Protein AF-A0A497G3D7-F1 (afdb_monomer_lite)

Foldseek 3Di:
DVVVLVLQLVLLLVLLLLLLVLLCVVVVHPDDSVVSCVLSVVQSVLSNLLSNVLSVLLVVLLSNQLSLQLSLCCNQLVAGRVLSSLQSVLVCVVPVVVSSVLQSVLSVVLVVLQVVLQVCLVVDDDPDHSVVSNVVSSVVSSVSVSVSSSVSSVVVVVVQWTADSPPRDTDGSPDQADPPPRDGGD

Secondary structure (DSSP, 8-state):
-HHHHHHHHHHHHHHHHHHHHHHHHHTT----HHHHHHHHGGGHHHHHHHHHHHHHHHHSGGGTHHHHHHHHIIIII---HHHHHHHHHHHHHHTHHHHHHHHHHHHHHHHHHHHHHHHHHHT--TTS-HHHHHHHHHHHHHHHHHHHHHHHHHHHHHH-EEE-TTT--EEETT-SB-TTT--B--

Structure (mmCIF, N/CA/C/O backbone):
data_AF-A0A497G3D7-F1
#
_entry.id   AF-A0A497G3D7-F1
#
loop_
_atom_site.group_PDB
_atom_site.id
_atom_site.type_symbol
_atom_site.label_atom_id
_atom_site.label_alt_id
_atom_site.label_comp_id
_atom_site.label_asym_id
_atom_site.label_entity_id
_atom_site.label_seq_id
_atom_site.pdbx_PDB_ins_code
_atom_site.Cartn_x
_atom_site.Cartn_y
_atom_site.Cartn_z
_atom_site.occupancy
_atom_site.B_iso_or_equiv
_atom_site.auth_seq_id
_atom_site.auth_comp_id
_atom_site.auth_asym_id
_atom_site.auth_atom_id
_atom_site.pdbx_PDB_model_num
ATOM 1 N N . PHE A 1 1 ? 10.962 -10.596 -14.440 1.00 59.25 1 PHE A N 1
ATOM 2 C CA . PHE A 1 1 ? 9.668 -10.876 -13.782 1.00 59.25 1 PHE A CA 1
ATOM 3 C C . PHE A 1 1 ? 9.841 -11.251 -12.308 1.00 59.25 1 PHE A C 1
ATOM 5 O O . PHE A 1 1 ? 9.380 -10.498 -11.468 1.00 59.25 1 PHE A O 1
ATOM 12 N N . ILE A 1 2 ? 10.567 -12.329 -11.972 1.00 71.88 2 ILE A N 1
ATOM 13 C CA . ILE A 1 2 ? 10.766 -12.768 -10.570 1.00 71.88 2 ILE A CA 1
ATOM 14 C C . ILE A 1 2 ? 11.435 -11.692 -9.696 1.00 71.88 2 ILE A C 1
ATOM 16 O O . ILE A 1 2 ? 10.962 -11.421 -8.601 1.00 71.88 2 ILE A O 1
ATOM 20 N N . ILE A 1 3 ? 12.486 -11.030 -10.195 1.00 71.12 3 ILE A N 1
ATOM 21 C CA . ILE A 1 3 ? 13.183 -9.961 -9.452 1.00 71.12 3 ILE A CA 1
ATOM 22 C C . ILE A 1 3 ? 12.229 -8.800 -9.120 1.00 71.12 3 ILE A C 1
ATOM 24 O O . ILE A 1 3 ? 12.132 -8.404 -7.968 1.00 71.12 3 ILE A O 1
ATOM 28 N N . LEU A 1 4 ? 11.448 -8.339 -10.102 1.00 68.88 4 LEU A N 1
ATOM 29 C CA . LEU A 1 4 ? 10.422 -7.301 -9.925 1.00 68.88 4 LEU A CA 1
ATOM 30 C C . LEU A 1 4 ? 9.343 -7.700 -8.910 1.00 68.88 4 LEU A C 1
ATOM 32 O O . LEU A 1 4 ? 8.895 -6.876 -8.122 1.00 68.88 4 LEU A O 1
ATOM 36 N N . PHE A 1 5 ? 8.931 -8.968 -8.918 1.00 74.25 5 PHE A N 1
ATOM 37 C CA . PHE A 1 5 ? 7.963 -9.488 -7.957 1.00 74.25 5 PHE A CA 1
ATOM 38 C C . PHE A 1 5 ? 8.509 -9.452 -6.523 1.00 74.25 5 PHE A C 1
ATOM 40 O O . PHE A 1 5 ? 7.818 -9.018 -5.604 1.00 74.25 5 PHE A O 1
ATOM 47 N N . ILE A 1 6 ? 9.767 -9.859 -6.337 1.00 77.00 6 ILE A N 1
ATOM 48 C CA . ILE A 1 6 ? 10.451 -9.801 -5.040 1.00 77.00 6 ILE A CA 1
ATOM 49 C C . ILE A 1 6 ? 10.603 -8.344 -4.583 1.00 77.00 6 ILE A C 1
ATOM 51 O O . ILE A 1 6 ? 10.298 -8.031 -3.433 1.00 77.00 6 ILE A O 1
ATOM 55 N N . GLU A 1 7 ? 11.013 -7.442 -5.477 1.00 77.19 7 GLU A N 1
ATOM 56 C CA . GLU A 1 7 ? 11.124 -6.010 -5.177 1.00 77.19 7 GLU A CA 1
ATOM 57 C C . GLU A 1 7 ? 9.787 -5.421 -4.718 1.00 77.19 7 GLU A C 1
ATOM 59 O O . GLU A 1 7 ? 9.740 -4.743 -3.694 1.00 77.19 7 GLU A O 1
ATOM 64 N N . LEU A 1 8 ? 8.686 -5.729 -5.409 1.00 75.12 8 LEU A N 1
ATOM 65 C CA . LEU A 1 8 ? 7.342 -5.273 -5.042 1.00 75.12 8 LEU A CA 1
ATOM 66 C C . LEU A 1 8 ? 6.894 -5.809 -3.674 1.00 75.12 8 LEU A C 1
ATOM 68 O O . LEU A 1 8 ? 6.350 -5.060 -2.855 1.00 75.12 8 LEU A O 1
ATOM 72 N N . LEU A 1 9 ? 7.192 -7.074 -3.386 1.00 82.25 9 LEU A N 1
ATOM 73 C CA . LEU A 1 9 ? 6.876 -7.715 -2.113 1.00 82.25 9 LEU A CA 1
ATOM 74 C C . LEU A 1 9 ? 7.605 -7.044 -0.936 1.00 82.25 9 LEU A C 1
ATOM 76 O O . LEU A 1 9 ? 6.965 -6.682 0.050 1.00 82.25 9 LEU A O 1
ATOM 80 N N . PHE A 1 10 ? 8.905 -6.762 -1.058 1.00 81.31 10 PHE A N 1
ATOM 81 C CA . PHE A 1 10 ? 9.632 -6.003 -0.029 1.00 81.31 10 PHE A CA 1
ATOM 82 C C . PHE A 1 10 ? 9.244 -4.518 0.000 1.00 81.31 10 PHE A C 1
ATOM 84 O O . PHE A 1 10 ? 9.199 -3.909 1.073 1.00 81.31 10 PHE A O 1
ATOM 91 N N . SER A 1 11 ? 8.884 -3.937 -1.149 1.00 85.38 11 SER A N 1
ATOM 92 C CA . SER A 1 11 ? 8.413 -2.550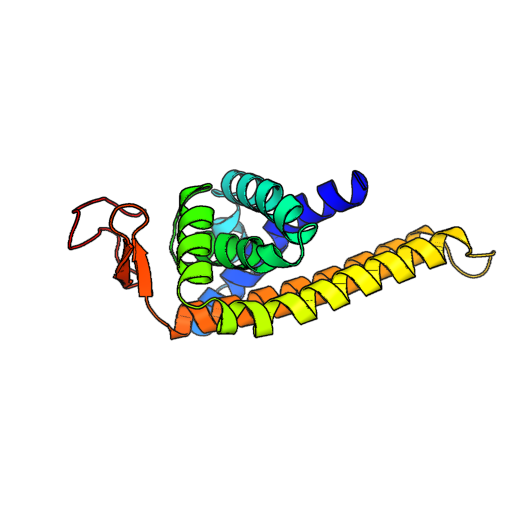 -1.226 1.00 85.38 11 SER A CA 1
ATOM 93 C C . SER A 1 11 ? 7.133 -2.322 -0.427 1.00 85.38 11 SER A C 1
ATOM 95 O O . SER A 1 11 ? 6.922 -1.219 0.072 1.00 85.38 11 SER A O 1
ATOM 97 N N . SER A 1 12 ? 6.321 -3.366 -0.236 1.00 89.94 12 SER A N 1
ATOM 98 C CA . SER A 1 12 ? 5.075 -3.310 0.535 1.00 89.94 12 SER A CA 1
ATOM 99 C C . SER A 1 12 ? 5.319 -2.903 1.987 1.00 89.94 12 SER A C 1
ATOM 101 O O . SER A 1 12 ? 4.545 -2.137 2.555 1.00 89.94 12 SER A O 1
ATOM 103 N N . ILE A 1 13 ? 6.437 -3.343 2.570 1.00 91.75 13 ILE A N 1
ATOM 104 C CA . ILE A 1 13 ? 6.834 -2.984 3.938 1.00 91.75 13 ILE A CA 1
ATOM 105 C C . ILE A 1 13 ? 7.245 -1.511 4.000 1.00 91.75 13 ILE A C 1
ATOM 107 O O . ILE A 1 13 ? 6.838 -0.786 4.907 1.00 91.75 13 ILE A O 1
ATOM 111 N N . LEU A 1 14 ? 8.022 -1.043 3.019 1.00 92.62 14 LEU A N 1
ATOM 112 C CA . LEU A 1 14 ? 8.430 0.361 2.941 1.00 92.62 14 LEU A CA 1
ATOM 113 C C . LEU A 1 14 ? 7.227 1.281 2.713 1.00 92.62 14 LEU A C 1
ATOM 115 O O . LEU A 1 14 ? 7.117 2.324 3.350 1.00 92.62 14 LEU A O 1
ATOM 119 N N . ILE A 1 15 ? 6.290 0.876 1.858 1.00 94.31 15 ILE A N 1
ATOM 120 C CA . ILE A 1 15 ? 5.051 1.617 1.624 1.00 94.31 15 ILE A CA 1
ATOM 121 C C . ILE A 1 15 ? 4.178 1.605 2.885 1.00 94.31 15 ILE A C 1
ATOM 123 O O . ILE A 1 15 ? 3.620 2.641 3.233 1.00 94.31 15 ILE A O 1
ATOM 127 N N . ALA A 1 16 ? 4.114 0.501 3.634 1.00 93.81 16 ALA A N 1
ATOM 128 C CA . ALA A 1 16 ? 3.422 0.470 4.923 1.00 93.81 16 ALA A CA 1
ATOM 129 C C . ALA A 1 16 ? 4.016 1.468 5.934 1.00 93.81 16 ALA A C 1
ATOM 131 O O . ALA A 1 16 ? 3.261 2.137 6.637 1.00 93.81 16 ALA A O 1
ATOM 132 N N . LEU A 1 17 ? 5.346 1.635 5.968 1.00 94.19 17 LEU A N 1
ATOM 133 C CA . LEU A 1 17 ? 5.999 2.672 6.782 1.00 94.19 17 LEU A CA 1
ATOM 134 C C . LEU A 1 17 ? 5.583 4.082 6.358 1.00 94.19 17 LEU A C 1
ATOM 136 O O . LEU A 1 17 ? 5.322 4.919 7.222 1.00 94.19 17 LEU A O 1
ATOM 140 N N . VAL A 1 18 ? 5.500 4.340 5.049 1.00 94.50 18 VAL A N 1
ATOM 141 C CA . VAL A 1 18 ? 5.018 5.622 4.513 1.00 94.50 18 VAL A CA 1
ATOM 142 C C . VAL A 1 18 ? 3.570 5.868 4.940 1.00 94.50 18 VAL A C 1
ATOM 144 O O . VAL A 1 18 ? 3.256 6.951 5.422 1.00 94.50 18 VAL A O 1
ATOM 147 N N . ILE A 1 19 ? 2.697 4.865 4.824 1.00 95.69 19 ILE A N 1
ATOM 148 C CA . ILE A 1 19 ? 1.286 4.974 5.223 1.00 95.69 19 ILE A CA 1
ATOM 149 C C . ILE A 1 19 ? 1.162 5.248 6.727 1.00 95.69 19 ILE A C 1
ATOM 151 O O . ILE A 1 19 ? 0.388 6.117 7.124 1.00 95.69 19 ILE A O 1
ATOM 155 N N . GLU A 1 20 ? 1.928 4.548 7.570 1.00 94.50 20 GLU A N 1
ATOM 156 C CA . GLU A 1 20 ? 1.895 4.764 9.023 1.00 94.50 20 GLU A CA 1
ATOM 157 C C . GLU A 1 20 ? 2.410 6.164 9.375 1.00 94.50 20 GLU A C 1
ATOM 159 O O . GLU A 1 20 ? 1.830 6.831 10.224 1.00 94.50 20 GLU A O 1
ATOM 164 N N . TYR A 1 21 ? 3.448 6.651 8.689 1.00 93.38 21 TYR A N 1
ATOM 165 C CA . TYR A 1 21 ? 3.927 8.020 8.868 1.00 93.38 21 TYR A CA 1
ATOM 166 C C . TYR A 1 21 ? 2.855 9.061 8.510 1.00 93.38 21 TYR A C 1
ATOM 168 O O . TYR A 1 21 ? 2.579 9.940 9.321 1.00 93.38 21 TYR A O 1
ATOM 176 N N . VAL A 1 22 ? 2.196 8.918 7.353 1.00 93.06 22 VAL A N 1
ATOM 177 C CA . VAL A 1 22 ? 1.096 9.809 6.930 1.00 93.06 22 VAL A CA 1
ATOM 178 C C . VAL A 1 22 ? -0.047 9.788 7.937 1.00 93.06 22 VAL A C 1
ATOM 180 O O . VAL A 1 22 ? -0.570 10.832 8.303 1.00 93.06 22 VAL A O 1
ATOM 183 N N . LYS A 1 23 ? -0.440 8.606 8.411 1.00 93.50 23 LYS A N 1
ATOM 184 C CA . LYS A 1 23 ? -1.494 8.461 9.418 1.00 93.50 23 LYS A CA 1
ATOM 185 C C . LYS A 1 23 ? -1.168 9.220 10.702 1.00 93.50 23 LYS A C 1
ATOM 187 O O . LYS A 1 23 ? -2.040 9.887 11.242 1.00 93.50 23 LYS A O 1
ATOM 192 N N . GLU A 1 24 ? 0.058 9.113 11.200 1.00 91.44 24 GLU A N 1
ATOM 193 C CA . GLU A 1 24 ? 0.469 9.812 12.422 1.00 91.44 24 GLU A CA 1
ATOM 194 C C . GLU A 1 24 ? 0.531 11.332 12.215 1.00 91.44 24 GLU A C 1
ATOM 196 O O . GLU A 1 24 ? 0.126 12.080 13.104 1.00 91.44 24 GLU A O 1
ATOM 201 N N . GLU A 1 25 ? 0.976 11.776 11.036 1.00 88.94 25 GLU A N 1
ATOM 202 C CA . GLU A 1 25 ? 1.003 13.188 10.641 1.00 88.94 25 GLU A CA 1
ATOM 203 C C . GLU A 1 25 ? -0.412 13.790 10.583 1.00 88.94 25 GLU A C 1
ATOM 205 O O . GLU A 1 25 ? -0.667 14.813 11.216 1.00 88.94 25 GLU A O 1
ATOM 210 N N . GLU A 1 26 ? -1.355 13.126 9.907 1.00 89.25 26 GLU A N 1
ATOM 211 C CA . GLU A 1 26 ? -2.754 13.577 9.783 1.00 89.25 26 GLU A CA 1
ATOM 212 C C . GLU A 1 26 ? -3.510 13.551 11.122 1.00 89.25 26 GLU A C 1
ATOM 214 O O . GLU A 1 26 ? -4.465 14.299 11.321 1.00 89.25 26 GLU A O 1
ATOM 219 N N . LEU A 1 27 ? -3.086 12.705 12.064 1.00 85.81 27 LEU A N 1
ATOM 220 C CA . LEU A 1 27 ? -3.627 12.667 13.426 1.00 85.81 27 LEU A CA 1
ATOM 221 C C . LEU A 1 27 ? -2.931 13.659 14.376 1.00 85.81 27 LEU A C 1
ATOM 223 O O . LEU A 1 27 ? -3.223 13.655 15.572 1.00 85.81 27 LEU A O 1
ATOM 227 N N . PHE A 1 28 ? -2.021 14.499 13.868 1.00 83.31 28 PHE A N 1
ATOM 228 C CA . PHE A 1 28 ? -1.221 15.461 14.638 1.00 83.31 28 PHE A CA 1
ATOM 229 C C . PHE A 1 28 ? -0.421 14.821 15.788 1.00 83.31 28 PHE A C 1
ATOM 231 O O . PHE A 1 28 ? -0.131 15.457 16.806 1.00 83.31 28 PHE A O 1
ATOM 238 N N . ILE A 1 29 ? -0.029 13.554 15.636 1.00 79.12 29 ILE A N 1
ATOM 239 C CA . ILE A 1 29 ? 0.757 12.828 16.632 1.00 79.12 29 ILE A CA 1
ATOM 240 C C . ILE A 1 29 ? 2.236 13.036 16.308 1.00 79.12 29 ILE A C 1
ATOM 242 O O . ILE A 1 29 ? 2.733 12.616 15.264 1.00 79.12 29 ILE A O 1
ATOM 246 N N . LYS A 1 30 ? 2.976 13.681 17.219 1.00 75.44 30 LYS A N 1
ATOM 247 C CA . LYS A 1 30 ? 4.421 13.899 17.055 1.00 75.44 30 LYS A CA 1
ATOM 248 C C . LYS A 1 30 ? 5.166 12.560 17.155 1.00 75.44 30 LYS A C 1
ATOM 250 O O . LYS A 1 30 ? 5.546 12.115 18.243 1.00 75.44 30 LYS A O 1
ATOM 255 N N . THR A 1 31 ? 5.384 11.925 16.008 1.00 78.38 31 THR A N 1
ATOM 256 C CA . THR A 1 31 ? 5.938 10.571 15.914 1.00 78.38 31 THR A CA 1
ATOM 257 C C . THR A 1 31 ? 7.285 10.579 15.197 1.00 78.38 31 THR A C 1
ATOM 259 O O . THR A 1 31 ? 7.484 11.252 14.191 1.00 78.38 31 THR A O 1
ATOM 262 N N . SER A 1 32 ? 8.257 9.850 15.750 1.00 86.44 32 SER A N 1
ATOM 263 C CA . SER A 1 32 ? 9.562 9.661 15.117 1.00 86.44 32 SER A CA 1
ATOM 264 C C . SER A 1 32 ? 9.526 8.467 14.167 1.00 86.44 32 SER A C 1
ATOM 266 O O . SER A 1 32 ? 8.815 7.494 14.416 1.00 86.44 32 SER A O 1
ATOM 268 N N . PHE A 1 33 ? 10.364 8.481 13.128 1.00 85.00 33 PHE A N 1
ATOM 269 C CA . PHE A 1 33 ? 10.466 7.366 12.178 1.00 85.00 33 PHE A CA 1
ATOM 270 C C . PHE A 1 33 ? 10.697 6.010 12.874 1.00 85.00 33 PHE A C 1
ATOM 272 O O . PHE A 1 33 ? 10.076 5.010 12.524 1.00 85.00 33 PHE A O 1
ATOM 279 N N . ARG A 1 34 ? 11.511 5.989 13.942 1.00 87.38 34 ARG A N 1
ATOM 280 C CA . ARG A 1 34 ? 11.748 4.788 14.764 1.00 87.38 34 ARG A CA 1
ATOM 281 C C . ARG A 1 34 ? 10.457 4.209 15.356 1.00 87.38 34 ARG A C 1
ATOM 283 O O . ARG A 1 34 ? 10.309 2.992 15.403 1.00 87.38 34 ARG A O 1
ATOM 290 N N . LYS A 1 35 ? 9.518 5.059 15.788 1.00 88.56 35 LYS A N 1
ATOM 291 C CA . LYS A 1 35 ? 8.216 4.614 16.306 1.00 88.56 35 LYS A CA 1
ATOM 292 C C . LYS A 1 35 ? 7.335 4.036 15.196 1.00 88.56 35 LYS A C 1
ATOM 294 O O . LYS A 1 35 ? 6.687 3.025 15.441 1.00 88.56 35 LYS A O 1
ATOM 299 N N . CYS A 1 36 ? 7.347 4.610 13.991 1.00 88.88 36 CYS A N 1
ATOM 300 C CA . CYS A 1 36 ? 6.625 4.036 12.847 1.00 88.88 36 CYS A CA 1
ATOM 301 C C . CYS A 1 36 ? 7.145 2.630 12.520 1.00 88.88 36 CYS A C 1
ATOM 303 O O . CYS A 1 36 ? 6.357 1.696 12.392 1.00 88.88 36 CYS A O 1
ATOM 305 N N . VAL A 1 37 ? 8.471 2.449 12.496 1.00 91.12 37 VAL A N 1
ATOM 306 C CA . VAL A 1 37 ? 9.090 1.127 12.300 1.00 91.12 37 VAL A CA 1
ATOM 307 C C . VAL A 1 37 ? 8.653 0.139 13.379 1.00 91.12 37 VAL A C 1
ATOM 309 O O . VAL A 1 37 ? 8.264 -0.979 13.052 1.00 91.12 37 VAL A O 1
ATOM 312 N N . ALA A 1 38 ? 8.638 0.551 14.647 1.00 89.62 38 ALA A N 1
ATOM 313 C CA . ALA A 1 38 ? 8.199 -0.305 15.749 1.00 89.62 38 ALA A CA 1
ATOM 314 C C . ALA A 1 38 ? 6.713 -0.711 15.664 1.00 89.62 38 ALA A C 1
ATOM 316 O O . ALA A 1 38 ? 6.355 -1.777 16.158 1.00 89.62 38 ALA A O 1
ATOM 317 N N . LYS A 1 39 ? 5.851 0.105 15.042 1.00 89.19 39 LYS A N 1
ATOM 318 C CA . LYS A 1 39 ? 4.429 -0.220 14.820 1.00 89.19 39 LYS A CA 1
ATOM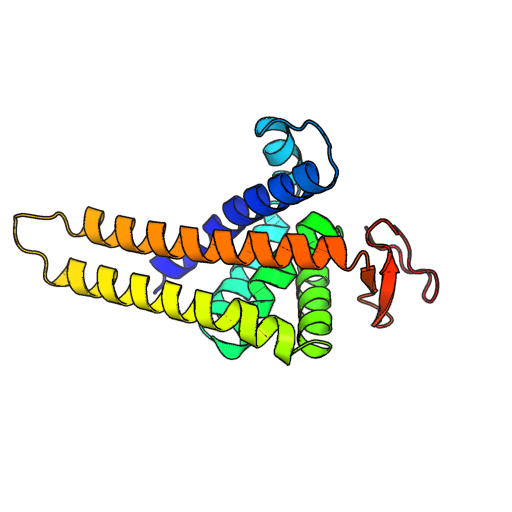 319 C C . LYS A 1 39 ? 4.211 -1.147 13.621 1.00 89.19 39 LYS A C 1
ATOM 321 O O . LYS A 1 39 ? 3.323 -1.994 13.667 1.00 89.19 39 LYS A O 1
ATOM 326 N N . VAL A 1 40 ? 5.025 -1.004 12.576 1.00 89.31 40 VAL A N 1
ATOM 327 C CA . VAL A 1 40 ? 4.963 -1.826 11.356 1.00 89.31 40 VAL A CA 1
ATOM 328 C C . VAL A 1 40 ? 5.617 -3.196 11.581 1.00 89.31 40 VAL A C 1
ATOM 330 O O . VAL A 1 40 ? 5.042 -4.216 11.220 1.00 89.31 40 VAL A O 1
ATOM 333 N N . ALA A 1 41 ? 6.777 -3.273 12.236 1.00 89.50 41 ALA A N 1
ATOM 334 C CA . ALA A 1 41 ? 7.538 -4.522 12.372 1.00 89.50 41 ALA A CA 1
ATOM 335 C C . ALA A 1 41 ? 6.731 -5.739 12.894 1.00 89.50 41 ALA A C 1
ATOM 337 O O . ALA A 1 41 ? 6.857 -6.813 12.304 1.00 89.50 41 ALA A O 1
ATOM 338 N N . PRO A 1 42 ? 5.846 -5.618 13.909 1.00 90.19 42 PRO A N 1
ATOM 339 C CA . PRO A 1 42 ? 5.042 -6.744 14.396 1.00 90.19 42 PRO A CA 1
ATOM 340 C C . PRO A 1 42 ? 4.077 -7.330 13.356 1.00 90.19 42 PRO A C 1
ATOM 342 O O . PRO A 1 42 ? 3.665 -8.479 13.484 1.00 90.19 42 PRO A O 1
ATOM 345 N N . ARG A 1 43 ? 3.706 -6.552 12.331 1.00 88.69 43 ARG A N 1
ATOM 346 C CA . ARG A 1 43 ? 2.783 -6.943 11.253 1.00 88.69 43 ARG A CA 1
ATOM 347 C C . ARG A 1 43 ? 3.505 -7.275 9.948 1.00 88.69 43 ARG A C 1
ATOM 349 O O . ARG A 1 43 ? 2.881 -7.331 8.896 1.00 88.69 43 ARG A O 1
ATOM 356 N N . PHE A 1 44 ? 4.812 -7.534 10.004 1.00 89.06 44 PHE A N 1
ATOM 357 C CA . PHE A 1 44 ? 5.630 -7.863 8.835 1.00 89.06 44 PHE A CA 1
ATOM 358 C C . PHE A 1 44 ? 5.000 -8.935 7.929 1.00 89.06 44 PHE A C 1
ATOM 360 O O . PHE A 1 44 ? 4.931 -8.748 6.716 1.00 89.06 44 PHE A O 1
ATOM 367 N N . LEU A 1 45 ? 4.481 -10.020 8.516 1.00 90.88 45 LEU A N 1
ATOM 368 C CA . LEU A 1 45 ? 3.828 -11.092 7.759 1.00 90.88 45 LEU A CA 1
ATOM 369 C C . LEU A 1 45 ? 2.557 -10.622 7.040 1.00 90.88 45 LEU A C 1
ATOM 371 O O . LEU A 1 45 ? 2.331 -11.035 5.905 1.00 90.88 45 LEU A O 1
ATOM 375 N N . ASP A 1 46 ? 1.772 -9.722 7.642 1.00 92.25 46 ASP A N 1
ATOM 376 C CA . ASP A 1 46 ? 0.596 -9.153 6.976 1.00 92.25 46 ASP A CA 1
ATOM 377 C C . ASP A 1 46 ? 1.009 -8.398 5.710 1.00 92.25 46 ASP A C 1
ATOM 379 O O . ASP A 1 46 ? 0.394 -8.569 4.659 1.00 92.25 46 ASP A O 1
ATOM 383 N N . TYR A 1 47 ? 2.081 -7.602 5.777 1.00 92.12 47 TYR A N 1
ATOM 384 C CA . TYR A 1 47 ? 2.579 -6.858 4.617 1.00 92.12 47 TYR A CA 1
ATOM 385 C C . TYR A 1 47 ? 3.150 -7.763 3.535 1.00 92.12 47 TYR A C 1
ATOM 387 O O . TYR A 1 47 ? 3.018 -7.433 2.361 1.00 92.12 47 TYR A O 1
ATOM 395 N N . LEU A 1 48 ? 3.736 -8.907 3.898 1.00 91.31 48 LEU A N 1
ATOM 396 C CA . LEU A 1 48 ? 4.159 -9.904 2.917 1.00 91.31 48 LEU A CA 1
ATOM 397 C C . LEU A 1 48 ? 2.966 -10.541 2.203 1.00 91.31 48 LEU A C 1
ATOM 399 O O . LEU A 1 48 ? 2.999 -10.678 0.983 1.00 91.31 48 LEU A O 1
ATOM 403 N N . VAL A 1 49 ? 1.903 -10.897 2.931 1.00 92.38 49 VAL A N 1
ATOM 404 C CA . VAL A 1 49 ? 0.683 -11.473 2.337 1.00 92.38 49 VAL A CA 1
ATOM 405 C C . VAL A 1 49 ? -0.008 -10.453 1.433 1.00 92.38 49 VAL A C 1
ATOM 407 O O . VAL A 1 49 ? -0.331 -10.759 0.284 1.00 92.38 49 VAL A O 1
ATOM 410 N N . ILE A 1 50 ? -0.186 -9.221 1.918 1.00 93.00 50 ILE A N 1
ATOM 411 C CA . ILE A 1 50 ? -0.761 -8.123 1.131 1.00 93.00 50 ILE A CA 1
ATOM 412 C C . ILE A 1 50 ? 0.130 -7.807 -0.070 1.00 93.00 50 ILE A C 1
ATOM 414 O O . ILE A 1 50 ? -0.383 -7.614 -1.168 1.00 93.00 50 ILE A O 1
ATOM 418 N N . GLY A 1 51 ? 1.449 -7.803 0.108 1.00 90.44 51 GLY A N 1
ATOM 419 C CA . GLY A 1 51 ? 2.419 -7.576 -0.956 1.00 90.44 51 GLY A CA 1
ATOM 420 C C . GLY A 1 51 ? 2.400 -8.663 -2.019 1.00 90.44 51 GLY A C 1
ATOM 421 O O . GLY A 1 51 ? 2.440 -8.352 -3.205 1.00 90.44 51 GLY A O 1
ATOM 422 N N . PHE A 1 52 ? 2.259 -9.929 -1.629 1.00 90.94 52 PHE A N 1
ATOM 423 C CA . PHE A 1 52 ? 2.138 -11.053 -2.555 1.00 90.94 52 PHE A CA 1
ATOM 424 C C . PHE A 1 52 ? 0.877 -10.931 -3.421 1.00 90.94 52 PHE A C 1
ATOM 426 O O . PHE A 1 52 ? 0.964 -10.898 -4.650 1.00 90.94 52 PHE A O 1
ATOM 433 N N . VAL A 1 53 ? -0.293 -10.793 -2.789 1.00 90.31 53 VAL A N 1
ATOM 434 C CA . VAL A 1 53 ? -1.579 -10.662 -3.497 1.00 90.31 53 VAL A CA 1
ATOM 435 C C . VAL A 1 53 ? -1.625 -9.366 -4.308 1.00 90.31 53 VAL A C 1
ATOM 437 O O . VAL A 1 53 ? -2.062 -9.345 -5.458 1.00 90.31 53 VAL A O 1
ATOM 440 N N . GLY A 1 54 ? -1.126 -8.282 -3.727 1.00 87.00 54 GLY A N 1
ATOM 441 C CA . GLY A 1 54 ? -1.065 -6.972 -4.346 1.00 87.00 54 GLY A CA 1
ATOM 442 C C . GLY A 1 54 ? -0.119 -6.902 -5.535 1.00 87.00 54 GLY A C 1
ATOM 443 O O . GLY A 1 54 ? -0.450 -6.246 -6.512 1.00 87.00 54 GLY A O 1
ATOM 444 N N . SER A 1 55 ? 1.002 -7.626 -5.517 1.00 86.44 55 SER A N 1
ATOM 445 C CA . SER A 1 55 ? 1.904 -7.719 -6.672 1.00 86.44 55 SER A CA 1
ATOM 446 C C . SER A 1 55 ? 1.201 -8.372 -7.861 1.00 86.44 55 SER A C 1
ATOM 448 O O . SER A 1 55 ? 1.275 -7.857 -8.974 1.00 86.44 55 SER A O 1
ATOM 450 N N . ILE A 1 56 ? 0.440 -9.448 -7.627 1.00 87.81 56 ILE A N 1
ATOM 451 C CA . ILE A 1 56 ? -0.396 -10.080 -8.664 1.00 87.81 56 ILE A CA 1
ATOM 452 C C . ILE A 1 56 ? -1.448 -9.082 -9.183 1.00 87.81 56 ILE A C 1
ATOM 454 O O . ILE A 1 56 ? -1.654 -8.953 -10.394 1.00 87.81 56 ILE A O 1
ATOM 458 N N . ALA A 1 57 ? -2.076 -8.328 -8.277 1.00 87.00 57 ALA A N 1
ATOM 459 C CA . ALA A 1 57 ? -3.065 -7.312 -8.622 1.00 87.00 57 ALA A CA 1
ATOM 460 C C . ALA A 1 57 ? -2.464 -6.116 -9.387 1.00 87.00 57 ALA A C 1
ATOM 462 O O . ALA A 1 57 ? -3.118 -5.578 -10.271 1.00 87.00 57 ALA A O 1
ATOM 463 N N . LEU A 1 58 ? -1.219 -5.717 -9.113 1.00 85.56 58 LEU A N 1
ATOM 464 C CA . LEU A 1 58 ? -0.519 -4.650 -9.838 1.00 85.56 58 LEU A CA 1
ATOM 465 C C . LEU A 1 58 ? -0.233 -5.041 -11.291 1.00 85.56 58 LEU A C 1
ATOM 467 O O . LEU A 1 58 ? -0.411 -4.216 -12.185 1.00 85.56 58 LEU A O 1
ATOM 471 N N . PHE A 1 59 ? 0.153 -6.298 -11.540 1.00 81.06 59 PHE A N 1
ATOM 472 C CA . PHE A 1 59 ? 0.308 -6.812 -12.908 1.00 81.06 59 PHE A CA 1
ATOM 473 C C . PHE A 1 59 ? -1.033 -6.941 -13.638 1.00 81.06 59 PHE A C 1
ATOM 475 O O . PHE A 1 59 ? -1.087 -6.831 -14.861 1.00 81.06 59 PHE A O 1
ATOM 482 N N . THR A 1 60 ? -2.127 -7.092 -12.893 1.00 87.38 60 THR A N 1
ATOM 483 C CA . THR A 1 60 ? -3.491 -7.037 -13.424 1.00 87.38 60 THR A CA 1
ATOM 484 C C . THR A 1 60 ? -4.043 -5.626 -13.246 1.00 87.38 60 THR A C 1
ATOM 486 O O . THR A 1 60 ? -4.923 -5.421 -12.426 1.00 87.38 60 THR A O 1
ATOM 489 N N . VAL A 1 61 ? -3.524 -4.646 -13.992 1.00 83.75 61 VAL A N 1
ATOM 490 C CA . VAL A 1 61 ? -3.738 -3.187 -13.819 1.00 83.75 61 VAL A CA 1
ATOM 491 C C . VAL A 1 61 ? -5.139 -2.766 -13.328 1.00 83.75 61 VAL A C 1
ATOM 493 O O . VAL A 1 61 ? -5.240 -1.910 -12.449 1.00 83.75 61 VAL A O 1
ATOM 496 N N . LEU A 1 62 ? -6.216 -3.382 -13.830 1.00 88.38 62 LEU A N 1
ATOM 497 C CA . LEU A 1 62 ? -7.602 -3.150 -13.384 1.00 88.38 62 LEU A CA 1
ATOM 498 C C . LEU A 1 62 ? -7.827 -3.369 -11.871 1.00 88.38 62 LEU A C 1
ATOM 500 O O . LEU A 1 62 ? -8.641 -2.685 -11.256 1.00 88.38 62 LEU A O 1
ATOM 504 N N . LEU A 1 63 ? -7.109 -4.320 -11.282 1.00 91.19 63 LEU A N 1
ATOM 505 C CA . LEU A 1 63 ? -7.147 -4.716 -9.876 1.00 91.19 63 LEU A CA 1
ATOM 506 C C . LEU A 1 63 ? -6.065 -4.032 -9.031 1.00 91.19 63 LEU A C 1
ATOM 508 O O . LEU A 1 63 ? -6.050 -4.207 -7.813 1.00 91.19 63 LEU A O 1
ATOM 512 N N . SER A 1 64 ? -5.196 -3.213 -9.631 1.00 92.12 64 SER A N 1
ATOM 513 C CA . SER A 1 64 ? -4.133 -2.498 -8.912 1.00 92.12 64 SER A CA 1
ATOM 514 C C . SER A 1 64 ? -4.594 -1.695 -7.681 1.00 92.12 64 SER A C 1
ATOM 516 O O . SER A 1 64 ? -3.828 -1.642 -6.713 1.00 92.12 64 SER A O 1
ATOM 518 N N . PRO A 1 65 ? -5.829 -1.141 -7.610 1.00 94.12 65 PRO A N 1
ATOM 519 C CA . PRO A 1 65 ? -6.324 -0.490 -6.394 1.00 94.12 65 PRO A CA 1
ATOM 520 C C . PRO A 1 65 ? -6.346 -1.383 -5.151 1.00 94.12 65 PRO A C 1
ATOM 522 O O . PRO A 1 65 ? -6.185 -0.873 -4.041 1.00 94.12 65 PRO A O 1
ATOM 525 N N . LEU A 1 66 ? -6.489 -2.703 -5.316 1.00 94.12 66 LEU A N 1
ATOM 526 C CA . LEU A 1 66 ? -6.521 -3.657 -4.205 1.00 94.12 66 LEU A CA 1
ATOM 527 C C . LEU A 1 66 ? -5.224 -3.657 -3.395 1.00 94.12 66 LEU A C 1
ATOM 529 O O . LEU A 1 66 ? -5.271 -3.825 -2.179 1.00 94.12 66 LEU A O 1
ATOM 533 N N . TYR A 1 67 ? -4.080 -3.429 -4.045 1.00 93.88 67 TYR A N 1
ATOM 534 C CA . TYR A 1 67 ? -2.792 -3.366 -3.361 1.00 93.88 67 TYR A CA 1
ATOM 535 C C . TYR A 1 67 ? -2.745 -2.206 -2.360 1.00 93.88 67 TYR A C 1
ATOM 537 O O . TYR A 1 67 ? -2.496 -2.403 -1.170 1.00 93.88 67 TYR A O 1
ATOM 545 N N . PHE A 1 68 ? -3.048 -0.996 -2.833 1.00 95.44 68 PHE A N 1
ATOM 546 C CA . PHE A 1 68 ? -2.998 0.207 -2.004 1.00 95.44 68 PHE A CA 1
ATOM 547 C C . PHE A 1 68 ? -4.081 0.193 -0.932 1.00 95.44 68 PHE A C 1
ATOM 549 O O . PHE A 1 68 ? -3.799 0.499 0.223 1.00 95.44 68 PHE A O 1
ATOM 556 N N . LEU A 1 69 ? -5.305 -0.196 -1.293 1.00 95.62 69 LEU A N 1
ATOM 557 C CA . LEU A 1 69 ? -6.409 -0.276 -0.342 1.00 95.62 69 LEU A CA 1
ATOM 558 C C . LEU A 1 69 ? -6.169 -1.353 0.716 1.00 95.62 69 LEU A C 1
ATOM 560 O O . LEU A 1 69 ? -6.448 -1.100 1.882 1.00 95.62 69 LEU A O 1
ATOM 564 N N . GLY A 1 70 ? -5.588 -2.498 0.354 1.00 95.19 70 GLY A N 1
ATOM 565 C CA . GLY A 1 70 ? -5.209 -3.536 1.312 1.00 95.19 70 GLY A CA 1
ATOM 566 C C . GLY A 1 70 ? -4.165 -3.049 2.320 1.00 95.19 70 GLY A C 1
ATOM 567 O O . GLY A 1 70 ? -4.351 -3.213 3.526 1.00 95.19 70 GLY A O 1
ATOM 568 N N . LEU A 1 71 ? -3.101 -2.383 1.854 1.00 95.19 71 LEU A N 1
ATOM 569 C CA . LEU A 1 71 ? -2.083 -1.811 2.747 1.00 95.19 71 LEU A CA 1
ATOM 570 C C . LEU A 1 71 ? -2.673 -0.736 3.666 1.00 95.19 71 LEU A C 1
ATOM 572 O O . LEU A 1 71 ? -2.445 -0.756 4.875 1.00 95.19 71 LEU A O 1
ATOM 576 N N . VAL A 1 72 ? -3.470 0.174 3.108 1.00 95.62 72 VAL A N 1
ATOM 577 C CA . VAL A 1 72 ? -4.135 1.236 3.870 1.00 95.62 72 VAL A CA 1
ATOM 578 C C . VAL A 1 72 ? -5.099 0.651 4.902 1.00 95.62 72 VAL A C 1
ATOM 580 O O . VAL A 1 72 ? -5.097 1.075 6.056 1.00 95.62 72 VAL A O 1
ATOM 583 N N . SER A 1 73 ? -5.872 -0.367 4.533 1.00 94.31 73 SER A N 1
ATOM 584 C CA . SER A 1 73 ? -6.791 -1.049 5.441 1.00 94.31 73 SER A CA 1
ATOM 585 C C . SER A 1 73 ? -6.058 -1.717 6.607 1.00 94.31 73 SER A C 1
ATOM 587 O O . SER A 1 73 ? -6.466 -1.585 7.764 1.00 94.31 73 SER A O 1
ATOM 589 N N . ASN A 1 74 ? -4.910 -2.350 6.350 1.00 94.69 74 ASN A N 1
ATOM 590 C CA . ASN A 1 74 ? -4.100 -2.935 7.416 1.00 94.69 74 ASN A CA 1
ATOM 591 C C . ASN A 1 74 ? -3.540 -1.870 8.367 1.00 94.69 74 ASN A C 1
ATOM 593 O O . ASN A 1 74 ? -3.719 -1.957 9.586 1.00 94.69 74 ASN A O 1
ATOM 597 N N . VAL A 1 75 ? -2.884 -0.847 7.817 1.00 94.00 75 VAL A N 1
ATOM 598 C CA . VAL A 1 75 ? -2.150 0.156 8.602 1.00 94.00 75 VAL A CA 1
ATOM 599 C C . VAL A 1 75 ? -3.103 1.093 9.355 1.00 94.00 75 VAL A C 1
ATOM 601 O O . VAL A 1 75 ? -2.918 1.372 10.545 1.00 94.00 75 VAL A O 1
ATOM 604 N N . ILE A 1 76 ? -4.161 1.555 8.689 1.00 93.00 76 ILE A N 1
ATOM 605 C CA . ILE A 1 76 ? -5.086 2.552 9.236 1.00 93.00 76 ILE A CA 1
ATOM 606 C C . ILE A 1 76 ? -6.221 1.891 10.015 1.00 93.00 76 ILE A C 1
ATOM 608 O O . ILE A 1 76 ? -6.535 2.329 11.119 1.00 93.00 76 ILE A O 1
ATOM 612 N N . SER A 1 77 ? -6.831 0.834 9.472 1.00 89.44 77 SER A N 1
ATOM 613 C CA . SER A 1 77 ? -8.009 0.195 10.083 1.00 89.44 77 SER A CA 1
ATOM 614 C C . SER A 1 77 ? -7.723 -0.992 10.983 1.00 89.44 77 SER A C 1
ATOM 616 O O . SER A 1 77 ? -8.636 -1.410 11.699 1.00 89.44 77 SER A O 1
ATOM 618 N N . GLY A 1 78 ? -6.492 -1.504 10.976 1.00 88.44 78 GLY A N 1
ATOM 619 C CA . GLY A 1 78 ? -6.066 -2.575 11.872 1.00 88.44 78 GLY A CA 1
ATOM 620 C C . GLY A 1 78 ? -6.347 -3.991 11.373 1.00 88.44 78 GLY A C 1
ATOM 621 O O . GLY A 1 78 ? -5.936 -4.941 12.036 1.00 88.44 78 GLY A O 1
ATOM 622 N N . TYR A 1 79 ? -6.983 -4.152 10.208 1.00 91.19 79 TYR A N 1
ATOM 623 C CA . TYR A 1 79 ? -7.302 -5.472 9.667 1.00 91.19 79 TYR A CA 1
ATOM 624 C C . TYR A 1 79 ? -6.041 -6.281 9.349 1.00 91.19 79 TYR A C 1
ATOM 626 O O . TYR A 1 79 ? -5.103 -5.768 8.750 1.00 91.19 79 TYR A O 1
ATOM 634 N N . SER A 1 80 ? -6.018 -7.561 9.712 1.00 90.44 80 SER A N 1
ATOM 635 C CA . SER A 1 80 ? -4.876 -8.448 9.457 1.00 90.44 80 SER A CA 1
ATOM 636 C C . SER A 1 80 ? -4.973 -9.130 8.094 1.00 90.44 80 SER A C 1
ATOM 638 O O . SER A 1 80 ? -6.036 -9.643 7.744 1.00 90.44 80 SER A O 1
ATOM 640 N N . SER A 1 81 ? -3.853 -9.215 7.371 1.00 89.69 81 SER A N 1
ATOM 641 C CA . SER A 1 81 ? -3.685 -10.040 6.162 1.00 89.69 81 SER A CA 1
ATOM 642 C C . SER A 1 81 ? -4.896 -10.000 5.202 1.00 89.69 81 SER A C 1
ATOM 644 O O . SER A 1 81 ? -5.201 -8.958 4.621 1.00 89.69 81 SER A O 1
ATOM 646 N N . PHE A 1 82 ? -5.609 -11.122 5.041 1.00 92.06 82 PHE A N 1
ATOM 647 C CA . PHE A 1 82 ? -6.731 -11.267 4.112 1.00 92.06 82 PHE A CA 1
ATOM 648 C C . PHE A 1 82 ? -7.936 -10.390 4.449 1.00 92.06 82 PHE A C 1
ATOM 650 O O . PHE A 1 82 ? -8.609 -9.939 3.525 1.00 92.06 82 PHE A O 1
ATOM 657 N N . ASP A 1 83 ? -8.180 -10.084 5.726 1.00 92.38 83 ASP A N 1
ATOM 658 C CA . ASP A 1 83 ? -9.268 -9.179 6.109 1.00 92.38 83 ASP A CA 1
ATOM 659 C C . ASP A 1 83 ? -9.018 -7.772 5.558 1.00 92.38 83 ASP A C 1
ATOM 661 O O . ASP A 1 83 ? -9.947 -7.107 5.104 1.00 92.38 83 ASP A O 1
ATOM 665 N N . ALA A 1 84 ? -7.755 -7.333 5.529 1.00 94.12 84 ALA A N 1
ATOM 666 C CA . ALA A 1 84 ? -7.386 -6.030 4.982 1.00 94.12 84 ALA A CA 1
ATOM 667 C C . ALA A 1 84 ? -7.575 -5.986 3.464 1.00 94.12 84 ALA A C 1
ATOM 669 O O . ALA A 1 84 ? -8.129 -5.027 2.928 1.00 94.12 84 ALA A O 1
ATOM 670 N N . ILE A 1 85 ? -7.163 -7.051 2.772 1.00 94.06 85 ILE A N 1
ATOM 671 C CA . ILE A 1 85 ? -7.370 -7.197 1.325 1.00 94.06 85 ILE A CA 1
ATOM 672 C C . ILE A 1 85 ? -8.867 -7.214 1.014 1.00 94.06 85 ILE A C 1
ATOM 674 O O . ILE A 1 85 ? -9.314 -6.565 0.071 1.00 94.06 85 ILE A O 1
ATOM 678 N N . TYR A 1 86 ? -9.656 -7.930 1.815 1.00 94.44 86 TYR A N 1
ATOM 679 C CA . TYR A 1 86 ? -11.087 -8.068 1.599 1.00 94.44 86 TYR A CA 1
ATOM 680 C C . TYR A 1 86 ? -11.855 -6.775 1.887 1.00 94.44 86 TYR A C 1
ATOM 682 O O . TYR A 1 86 ? -12.742 -6.410 1.114 1.00 94.44 86 TYR A O 1
ATOM 690 N N . GLU A 1 87 ? -11.503 -6.035 2.942 1.00 94.69 87 GLU A N 1
ATOM 691 C CA . GLU A 1 87 ? -12.035 -4.686 3.162 1.00 94.69 87 GLU A CA 1
ATOM 692 C C . GLU A 1 87 ? -11.667 -3.764 2.000 1.00 94.69 87 GLU A C 1
ATOM 694 O O . GLU A 1 87 ? -12.553 -3.109 1.444 1.00 94.69 87 GLU A O 1
ATOM 699 N N . GLY A 1 88 ? -10.405 -3.801 1.562 1.00 93.69 88 GLY A N 1
ATOM 700 C CA . GLY A 1 88 ? -9.939 -3.040 0.411 1.00 93.69 88 GLY A CA 1
ATOM 701 C C . GLY A 1 88 ? -10.711 -3.380 -0.866 1.00 93.69 88 GLY A C 1
ATOM 702 O O . GLY A 1 88 ? -11.104 -2.479 -1.603 1.00 93.69 88 GLY A O 1
ATOM 703 N N . ALA A 1 89 ? -11.021 -4.657 -1.095 1.00 94.31 89 ALA A N 1
ATOM 704 C CA . ALA A 1 89 ? -11.829 -5.109 -2.223 1.00 94.31 89 ALA A CA 1
ATOM 705 C C . ALA A 1 89 ? -13.280 -4.632 -2.142 1.00 94.31 89 ALA A C 1
ATOM 707 O O . ALA A 1 89 ? -13.817 -4.141 -3.134 1.00 94.31 89 ALA A O 1
ATOM 708 N N . LYS A 1 90 ? -13.914 -4.710 -0.966 1.00 94.56 90 LYS A N 1
ATOM 709 C CA . LYS A 1 90 ? -15.269 -4.170 -0.764 1.00 94.56 90 LYS A CA 1
ATOM 710 C C . LYS A 1 90 ? -15.316 -2.673 -1.014 1.00 94.56 90 LYS A C 1
ATOM 712 O O . LYS A 1 90 ? -16.254 -2.181 -1.636 1.00 94.56 90 LYS A O 1
ATOM 717 N N . ARG A 1 91 ? -14.301 -1.956 -0.541 1.00 93.50 91 ARG A N 1
ATOM 718 C CA . ARG A 1 91 ? -14.200 -0.511 -0.707 1.00 93.50 91 ARG A CA 1
ATOM 719 C C . ARG A 1 91 ? -13.973 -0.126 -2.159 1.00 93.50 91 ARG A C 1
ATOM 721 O O . ARG A 1 91 ? -14.649 0.761 -2.670 1.00 93.50 91 ARG A O 1
ATOM 728 N N . PHE A 1 92 ? -13.091 -0.855 -2.836 1.00 94.25 92 PHE A N 1
ATOM 729 C CA . PHE A 1 92 ? -12.887 -0.711 -4.267 1.00 94.25 92 PHE A CA 1
ATOM 730 C C . PHE A 1 92 ? -14.173 -0.976 -5.046 1.00 94.25 92 PHE A C 1
ATOM 732 O O . PHE A 1 92 ? -14.517 -0.195 -5.917 1.00 94.25 92 PHE A O 1
ATOM 739 N N . HIS A 1 93 ? -14.912 -2.035 -4.719 1.00 93.12 93 HIS A N 1
ATOM 740 C CA . HIS A 1 93 ? -16.162 -2.351 -5.404 1.00 93.12 93 HIS A CA 1
ATOM 741 C C . HIS A 1 93 ? -17.230 -1.268 -5.199 1.00 93.12 93 HIS A C 1
ATOM 743 O O . HIS A 1 93 ? -17.916 -0.895 -6.147 1.00 93.12 93 HIS A O 1
ATOM 749 N N . ARG A 1 94 ? -17.346 -0.735 -3.978 1.00 91.69 94 ARG A N 1
ATOM 750 C CA . ARG A 1 94 ? -18.333 0.296 -3.637 1.00 91.69 94 ARG A CA 1
ATOM 751 C C . ARG A 1 94 ? -18.083 1.615 -4.365 1.00 91.69 94 ARG A C 1
ATOM 753 O O . ARG A 1 94 ? -19.018 2.180 -4.918 1.00 91.69 94 ARG A O 1
ATOM 760 N N . ASP A 1 95 ? -16.831 2.066 -4.397 1.00 90.69 95 ASP A N 1
ATOM 761 C CA . ASP A 1 95 ? -16.435 3.345 -4.997 1.00 90.69 95 ASP A CA 1
ATOM 762 C C . ASP A 1 95 ? -15.488 3.135 -6.188 1.00 90.69 95 ASP A C 1
ATOM 764 O O . ASP A 1 95 ? -14.454 3.803 -6.318 1.00 90.69 95 ASP A O 1
ATOM 768 N N . PHE A 1 96 ? -15.838 2.189 -7.063 1.00 90.94 96 PHE A N 1
ATOM 769 C CA . PHE A 1 96 ? -14.976 1.726 -8.153 1.00 90.94 96 PHE A CA 1
ATOM 770 C C . PHE A 1 96 ? -14.420 2.875 -8.987 1.00 90.94 96 PHE A C 1
ATOM 772 O O . PHE A 1 96 ? -13.204 3.024 -9.087 1.00 90.94 96 PHE A O 1
ATOM 779 N N . GLY A 1 97 ? -15.287 3.745 -9.517 1.00 90.38 97 GLY A N 1
ATOM 780 C CA . GLY A 1 97 ? -14.862 4.850 -10.382 1.00 90.38 97 GLY A CA 1
ATOM 781 C C . GLY A 1 97 ? -13.864 5.795 -9.705 1.00 90.38 97 GLY A C 1
ATOM 782 O O . GLY A 1 97 ? -12.877 6.199 -10.316 1.00 90.38 97 GLY A O 1
ATOM 783 N N . LYS A 1 98 ? -14.062 6.084 -8.414 1.00 92.12 98 LYS A N 1
ATOM 784 C CA . LYS A 1 98 ? -13.205 6.988 -7.637 1.00 92.12 98 LYS A CA 1
ATOM 785 C C . LYS A 1 98 ? -11.795 6.427 -7.470 1.00 92.12 98 LYS A C 1
ATOM 787 O O . LYS A 1 98 ? -10.816 7.120 -7.751 1.00 92.12 98 LYS A O 1
ATOM 792 N N . TYR A 1 99 ? -11.682 5.184 -7.009 1.00 91.81 99 TYR A N 1
ATOM 793 C CA . TYR A 1 99 ? -10.381 4.561 -6.764 1.00 91.81 99 TYR A CA 1
ATOM 794 C C . TYR A 1 99 ? -9.685 4.167 -8.064 1.00 91.81 99 TYR A C 1
ATOM 796 O O . TYR A 1 99 ? -8.471 4.329 -8.170 1.00 91.81 99 TYR A O 1
ATOM 804 N N . PHE A 1 100 ? -10.445 3.735 -9.070 1.00 92.19 100 PHE A N 1
ATOM 805 C CA . PHE A 1 100 ? -9.920 3.402 -10.386 1.00 92.19 100 PHE A CA 1
ATOM 806 C C . PHE A 1 100 ? -9.240 4.611 -11.037 1.00 92.19 100 PHE A C 1
ATOM 808 O O . PHE A 1 100 ? -8.045 4.562 -11.320 1.00 92.19 100 PHE A O 1
ATOM 815 N N . ILE A 1 101 ? -9.960 5.729 -11.190 1.00 92.12 101 ILE A N 1
ATOM 816 C CA . ILE A 1 101 ? -9.444 6.942 -11.850 1.00 92.12 101 ILE A CA 1
ATOM 817 C C . ILE A 1 101 ? -8.251 7.530 -11.090 1.00 92.12 101 ILE A C 1
ATOM 819 O O . ILE A 1 101 ? -7.342 8.094 -11.694 1.00 92.12 101 ILE A O 1
ATOM 823 N N . ARG A 1 102 ? -8.225 7.400 -9.760 1.00 89.19 102 ARG A N 1
ATOM 824 C CA . ARG A 1 102 ? -7.147 7.959 -8.941 1.00 89.19 102 ARG A CA 1
ATOM 825 C C . ARG A 1 102 ? -5.875 7.107 -8.943 1.00 89.19 102 ARG A C 1
ATOM 827 O O . ARG A 1 102 ? -4.790 7.680 -8.897 1.00 89.19 102 ARG A O 1
ATOM 834 N N . ILE A 1 103 ? -5.998 5.780 -8.918 1.00 93.69 103 ILE A N 1
ATOM 835 C CA . ILE A 1 103 ? -4.866 4.864 -8.695 1.00 93.69 103 ILE A CA 1
ATOM 836 C C . ILE A 1 103 ? -4.306 4.333 -10.014 1.00 93.69 103 ILE A C 1
ATOM 838 O O . ILE A 1 103 ? -3.093 4.341 -10.212 1.00 93.69 103 ILE A O 1
ATOM 842 N N . VAL A 1 104 ? -5.175 3.889 -10.924 1.00 94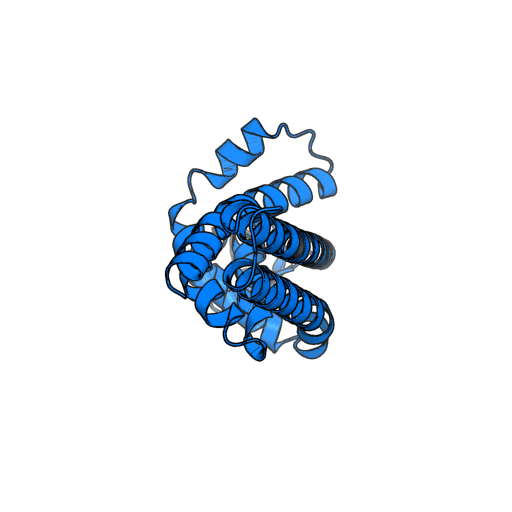.25 104 VAL A N 1
ATOM 843 C CA . VAL A 1 104 ? -4.767 3.152 -12.127 1.00 94.25 104 VAL A CA 1
ATOM 844 C C . VAL A 1 104 ? -3.830 3.960 -13.035 1.00 94.25 104 VAL A C 1
ATOM 846 O O . VAL A 1 104 ? -2.827 3.392 -13.464 1.00 94.25 104 VAL A O 1
ATOM 849 N N . PRO A 1 105 ? -4.051 5.266 -13.295 1.00 94.19 105 PRO A N 1
ATOM 850 C CA . PRO A 1 105 ? -3.130 6.042 -14.126 1.00 94.19 105 PRO A CA 1
ATOM 851 C C . PRO A 1 105 ? -1.715 6.137 -13.543 1.00 94.19 105 PRO A C 1
ATOM 853 O O . PRO A 1 105 ? -0.742 5.968 -14.278 1.00 94.19 105 PRO A O 1
ATOM 856 N N . ASP A 1 106 ? -1.592 6.356 -12.226 1.00 93.19 106 ASP A N 1
ATOM 857 C CA . ASP A 1 106 ? -0.290 6.418 -11.548 1.00 93.19 106 ASP A CA 1
ATOM 858 C C . ASP A 1 106 ? 0.417 5.039 -11.621 1.00 93.19 106 ASP A C 1
ATOM 860 O O . ASP A 1 106 ? 1.629 4.981 -11.830 1.00 93.19 106 ASP A O 1
ATOM 864 N N . VAL A 1 107 ? -0.332 3.928 -11.529 1.00 92.12 107 VAL A N 1
ATOM 865 C CA . VAL A 1 107 ? 0.208 2.559 -11.667 1.00 92.12 107 VAL A CA 1
ATOM 866 C C . VAL A 1 107 ? 0.666 2.264 -13.092 1.00 92.12 107 VAL A C 1
ATOM 868 O O . VAL A 1 107 ? 1.760 1.734 -13.275 1.00 92.12 107 VAL A O 1
ATOM 871 N N . ILE A 1 108 ? -0.129 2.622 -14.104 1.00 93.88 108 ILE A N 1
ATOM 872 C CA . ILE A 1 108 ? 0.254 2.465 -15.514 1.00 93.88 108 ILE A CA 1
ATOM 873 C C . ILE A 1 108 ? 1.547 3.232 -15.781 1.00 93.88 108 ILE A C 1
ATOM 875 O O . ILE A 1 108 ? 2.484 2.673 -16.348 1.00 93.88 108 ILE A O 1
ATOM 879 N N . LEU A 1 109 ? 1.628 4.486 -15.331 1.00 94.62 109 LEU A N 1
ATOM 880 C CA . LEU A 1 109 ? 2.822 5.307 -15.505 1.00 94.62 109 LEU A CA 1
ATOM 881 C C . LEU A 1 109 ? 4.046 4.687 -14.816 1.00 94.62 109 LEU A C 1
ATOM 883 O O . LEU A 1 109 ? 5.120 4.635 -15.409 1.00 94.62 109 LEU A O 1
ATOM 887 N N . ALA A 1 110 ? 3.884 4.176 -13.595 1.00 92.62 110 ALA A N 1
ATOM 888 C CA . ALA A 1 110 ? 4.950 3.508 -12.853 1.00 92.62 110 ALA A CA 1
ATOM 889 C C . ALA A 1 110 ? 5.465 2.252 -13.578 1.00 92.62 110 ALA A C 1
ATOM 891 O O . ALA A 1 110 ? 6.674 2.086 -13.754 1.00 92.62 110 ALA A O 1
ATOM 892 N N . LEU A 1 111 ? 4.555 1.413 -14.084 1.00 90.12 111 LEU A N 1
ATOM 893 C CA . LEU A 1 111 ? 4.907 0.231 -14.872 1.00 90.12 111 LEU A CA 1
ATOM 894 C C . LEU A 1 111 ? 5.591 0.605 -16.192 1.00 90.12 111 LEU A C 1
ATOM 896 O O . LEU A 1 111 ? 6.584 -0.025 -16.551 1.00 90.12 111 LEU A O 1
ATOM 900 N N . LEU A 1 112 ? 5.118 1.644 -16.887 1.00 92.62 112 LEU A N 1
ATOM 901 C CA . LEU A 1 112 ? 5.755 2.146 -18.108 1.00 92.62 112 LEU A CA 1
ATOM 902 C C . LEU A 1 112 ? 7.181 2.629 -17.838 1.00 92.62 112 LEU A C 1
ATOM 904 O O . LEU A 1 112 ? 8.083 2.273 -18.589 1.00 92.62 112 LEU A O 1
ATOM 908 N N . ILE A 1 113 ? 7.408 3.375 -16.752 1.00 92.88 113 ILE A N 1
ATOM 909 C CA . ILE A 1 113 ? 8.755 3.794 -16.340 1.00 92.88 113 ILE A CA 1
ATOM 910 C C . ILE A 1 113 ? 9.639 2.569 -16.097 1.00 92.88 113 ILE A C 1
ATOM 912 O O . ILE A 1 113 ? 10.738 2.500 -16.644 1.00 92.88 113 ILE A O 1
ATOM 916 N N . MET A 1 114 ? 9.166 1.570 -15.345 1.00 89.62 114 MET A N 1
ATOM 917 C CA . MET A 1 114 ? 9.963 0.359 -15.122 1.00 89.62 114 MET A CA 1
ATOM 918 C C . MET A 1 114 ? 10.292 -0.369 -16.422 1.00 89.62 114 MET A C 1
ATOM 920 O O . MET A 1 114 ? 11.438 -0.768 -16.609 1.00 89.62 114 MET A O 1
ATOM 924 N N . ILE A 1 115 ? 9.325 -0.521 -17.330 1.00 89.50 115 ILE A N 1
ATOM 925 C CA . ILE A 1 115 ? 9.537 -1.179 -18.626 1.00 89.50 115 ILE A CA 1
ATOM 926 C C . ILE A 1 115 ? 10.550 -0.398 -19.467 1.00 89.50 115 ILE A C 1
ATOM 928 O O . ILE A 1 115 ? 11.471 -1.003 -20.007 1.00 89.50 115 ILE A O 1
ATOM 932 N N . LEU A 1 116 ? 10.424 0.929 -19.546 1.00 92.19 116 LEU A N 1
ATOM 933 C CA . LEU A 1 116 ? 11.330 1.785 -20.315 1.00 92.19 116 LEU A CA 1
ATOM 934 C C . LEU A 1 116 ? 12.771 1.689 -19.807 1.00 92.19 116 LEU A C 1
ATOM 936 O O . LEU A 1 116 ? 13.685 1.491 -20.603 1.00 92.19 116 LEU A O 1
ATOM 940 N N . PHE A 1 117 ? 12.984 1.779 -18.494 1.00 91.06 117 PHE A N 1
ATOM 941 C CA . PHE A 1 117 ? 14.324 1.699 -17.905 1.00 91.06 117 PHE A CA 1
ATOM 942 C C . PHE A 1 117 ? 14.895 0.276 -17.920 1.00 91.06 117 PHE A C 1
ATOM 944 O O . PHE A 1 117 ? 16.099 0.103 -18.117 1.00 91.06 117 PHE A O 1
ATOM 951 N N . ALA A 1 118 ? 14.053 -0.750 -17.764 1.00 87.88 118 ALA A N 1
ATOM 952 C CA . ALA A 1 118 ? 14.467 -2.141 -17.925 1.00 87.88 118 ALA A CA 1
ATOM 953 C C . ALA A 1 118 ? 14.836 -2.459 -19.378 1.00 87.88 118 ALA A C 1
ATOM 955 O O . ALA A 1 118 ? 15.778 -3.203 -19.614 1.00 87.88 118 ALA A O 1
ATOM 956 N N . TYR A 1 119 ? 14.133 -1.881 -20.352 1.00 88.38 119 TYR A N 1
ATOM 957 C CA . TYR A 1 119 ? 14.492 -2.006 -21.759 1.00 88.38 119 TYR A CA 1
ATOM 958 C C . TYR A 1 119 ? 15.788 -1.246 -22.055 1.00 88.38 119 TYR A C 1
ATOM 960 O O . TYR A 1 119 ? 16.719 -1.821 -22.606 1.00 88.38 119 TYR A O 1
ATOM 968 N N . ALA A 1 120 ? 15.901 0.011 -21.619 1.00 88.00 120 ALA A N 1
ATOM 969 C CA . ALA A 1 120 ? 17.097 0.830 -21.820 1.00 88.00 120 ALA A CA 1
ATOM 970 C C . ALA A 1 120 ? 18.364 0.196 -21.220 1.00 88.00 120 ALA A C 1
ATOM 972 O O . ALA A 1 120 ? 19.438 0.300 -21.811 1.00 88.00 120 ALA A O 1
ATOM 973 N N . SER A 1 121 ? 18.255 -0.501 -20.082 1.00 86.94 121 SER A N 1
ATOM 974 C CA . SER A 1 121 ? 19.401 -1.173 -19.459 1.00 86.94 121 SER A CA 1
ATOM 975 C C . SER A 1 121 ? 19.975 -2.313 -20.310 1.00 86.94 121 SER A C 1
ATOM 977 O O . SER A 1 121 ? 21.177 -2.558 -20.233 1.00 86.94 121 SER A O 1
ATOM 979 N N . LEU A 1 122 ? 19.166 -2.958 -21.162 1.00 85.12 122 LEU A N 1
ATOM 980 C CA . LEU A 1 122 ? 19.614 -4.019 -22.076 1.00 85.12 122 LEU A CA 1
ATOM 981 C C . LEU A 1 122 ? 20.446 -3.487 -23.251 1.00 85.12 122 LEU A C 1
ATOM 983 O O . LEU A 1 122 ? 21.276 -4.218 -23.783 1.00 85.12 122 LEU A O 1
ATOM 987 N N . TYR A 1 123 ? 20.238 -2.228 -23.641 1.00 83.81 123 TYR A N 1
ATOM 988 C CA . TYR A 1 123 ? 20.901 -1.598 -24.791 1.00 83.81 123 TYR A CA 1
ATOM 989 C C . TYR A 1 123 ? 21.955 -0.560 -24.384 1.00 83.81 123 TYR A C 1
ATOM 991 O O . TYR A 1 123 ? 22.478 0.167 -25.227 1.00 83.81 123 TYR A O 1
ATOM 999 N N . SER A 1 124 ? 22.273 -0.477 -23.091 1.00 77.44 124 SER A N 1
ATOM 1000 C CA . SER A 1 124 ? 23.247 0.473 -22.561 1.00 77.44 124 SER A CA 1
ATOM 1001 C C . SER A 1 124 ? 24.673 0.091 -22.967 1.00 77.44 124 SER A C 1
ATOM 1003 O O . SER A 1 124 ? 25.198 -0.927 -22.517 1.00 77.44 124 SER A O 1
ATOM 1005 N N . SER A 1 125 ? 25.323 0.922 -23.786 1.00 68.62 125 SER A N 1
ATOM 1006 C CA . SER A 1 125 ? 26.769 0.864 -24.029 1.00 68.62 125 SER A CA 1
ATOM 1007 C C . SER A 1 125 ? 27.531 1.742 -23.020 1.00 68.62 125 SER A C 1
ATOM 1009 O O . SER A 1 125 ? 26.957 2.664 -22.446 1.00 68.62 125 SER A O 1
ATOM 1011 N N . ASN A 1 126 ? 28.809 1.399 -22.794 1.00 58.97 126 ASN A N 1
ATOM 1012 C CA . ASN A 1 126 ? 29.850 1.870 -21.848 1.00 58.97 126 ASN A CA 1
ATOM 1013 C C . ASN A 1 126 ? 29.693 3.155 -20.990 1.00 58.97 126 ASN A C 1
ATOM 1015 O O . ASN A 1 126 ? 30.386 3.262 -19.982 1.00 58.97 126 ASN A O 1
ATOM 1019 N N . SER A 1 127 ? 28.842 4.125 -21.322 1.00 66.62 127 SER A N 1
ATOM 1020 C CA . SER A 1 127 ? 28.657 5.373 -20.562 1.00 66.62 127 SER A CA 1
ATOM 1021 C C . SER A 1 127 ? 27.716 5.247 -19.357 1.00 66.62 127 SER A C 1
ATOM 1023 O O . SER A 1 127 ? 27.841 6.027 -18.417 1.00 66.62 127 SER A O 1
ATOM 1025 N N . PHE A 1 128 ? 26.807 4.266 -19.338 1.00 69.25 128 PHE A N 1
ATOM 1026 C CA . PHE A 1 128 ? 25.941 3.994 -18.184 1.00 69.25 128 PHE A CA 1
ATOM 1027 C C . PHE A 1 128 ? 25.953 2.511 -17.811 1.00 69.25 128 PHE A C 1
ATOM 1029 O O . PHE A 1 128 ? 25.871 1.624 -18.659 1.00 69.25 128 PHE A O 1
ATOM 1036 N N . SER A 1 129 ? 26.035 2.228 -16.509 1.00 83.56 129 SER A N 1
ATOM 1037 C CA . SER A 1 129 ? 25.890 0.862 -16.004 1.00 83.56 129 SER A CA 1
ATOM 1038 C C . SER A 1 129 ? 24.425 0.417 -16.135 1.00 83.56 129 SER A C 1
ATOM 1040 O O . SER A 1 129 ? 23.547 1.098 -15.591 1.00 83.56 129 SER A O 1
ATOM 1042 N N . PRO A 1 130 ? 24.136 -0.746 -16.753 1.00 83.88 130 PRO A N 1
ATOM 1043 C CA . PRO A 1 130 ? 22.793 -1.332 -16.801 1.00 83.88 130 PRO A CA 1
ATOM 1044 C C . PRO A 1 130 ? 22.112 -1.416 -15.429 1.00 83.88 130 PRO A C 1
ATOM 1046 O O . PRO A 1 130 ? 20.904 -1.218 -15.306 1.00 83.88 130 PRO A O 1
ATOM 1049 N N . LYS A 1 131 ? 22.902 -1.648 -14.370 1.00 86.00 131 LYS A N 1
ATOM 1050 C CA . LYS A 1 131 ? 22.411 -1.717 -12.988 1.00 86.00 131 LYS A CA 1
ATOM 1051 C C . LYS A 1 131 ? 21.882 -0.370 -12.495 1.00 86.00 131 LYS A C 1
ATOM 1053 O O . LYS A 1 131 ? 20.884 -0.350 -11.787 1.00 86.00 131 LYS A O 1
ATOM 1058 N N . ILE A 1 132 ? 22.538 0.731 -12.872 1.00 86.81 132 ILE A N 1
ATOM 1059 C CA . ILE A 1 132 ? 22.135 2.091 -12.482 1.00 86.81 132 ILE A CA 1
ATOM 1060 C C . ILE A 1 132 ? 20.837 2.478 -13.192 1.00 86.81 132 ILE A C 1
ATOM 1062 O O . ILE A 1 132 ? 19.936 3.034 -12.570 1.00 86.81 132 ILE A O 1
ATOM 1066 N N . LEU A 1 133 ? 20.709 2.151 -14.481 1.00 87.25 133 LEU A N 1
ATOM 1067 C CA . LEU A 1 133 ? 19.477 2.405 -15.231 1.00 87.25 133 LEU A CA 1
ATOM 1068 C C . LEU A 1 133 ? 18.298 1.631 -14.635 1.00 87.25 133 LEU A C 1
ATOM 1070 O O . LEU A 1 133 ? 17.258 2.223 -14.351 1.00 87.25 133 LEU A O 1
ATOM 1074 N N . PHE A 1 134 ? 18.480 0.335 -14.373 1.00 86.69 134 PHE A N 1
ATOM 1075 C CA . PHE A 1 134 ? 17.439 -0.485 -13.758 1.00 86.69 134 PHE A CA 1
ATOM 1076 C C . PHE A 1 134 ? 17.031 0.047 -12.376 1.00 86.69 134 PHE A C 1
ATOM 1078 O O . PHE A 1 134 ? 15.847 0.277 -12.139 1.00 86.69 134 PHE A O 1
ATOM 1085 N N . SER A 1 135 ? 17.996 0.333 -11.492 1.00 87.69 135 SER A N 1
ATOM 1086 C CA . SER A 1 135 ? 17.698 0.853 -10.151 1.00 87.69 135 SER A CA 1
ATOM 1087 C C . SER A 1 135 ? 17.010 2.218 -10.181 1.00 87.69 135 SER A C 1
ATOM 1089 O O . SER A 1 135 ? 16.113 2.464 -9.375 1.00 87.69 135 SER A O 1
ATOM 1091 N N . THR A 1 136 ? 17.368 3.085 -11.131 1.00 90.38 136 THR A N 1
ATOM 1092 C CA . THR A 1 136 ? 16.704 4.383 -11.324 1.00 90.38 136 THR A CA 1
ATOM 1093 C C . THR A 1 136 ? 15.241 4.197 -11.720 1.00 90.38 136 THR A C 1
ATOM 1095 O O . THR A 1 136 ? 14.363 4.830 -11.133 1.00 90.38 136 THR A O 1
ATOM 1098 N N . GLY A 1 137 ? 14.956 3.288 -12.657 1.00 91.06 137 GLY A N 1
ATOM 1099 C CA . GLY A 1 137 ? 13.587 2.951 -13.055 1.00 91.06 137 GLY A CA 1
ATOM 1100 C C . GLY A 1 137 ? 12.749 2.412 -11.896 1.00 91.06 137 GLY A C 1
ATOM 1101 O O . GLY A 1 137 ? 11.642 2.901 -11.653 1.00 91.06 137 GLY A O 1
ATOM 1102 N N . THR A 1 138 ? 13.297 1.460 -11.134 1.00 89.38 138 THR A N 1
ATOM 110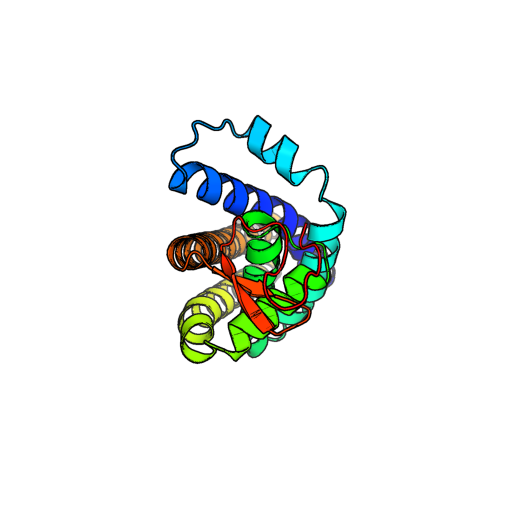3 C CA . THR A 1 138 ? 12.644 0.901 -9.940 1.00 89.38 138 THR A CA 1
ATOM 1104 C C . THR A 1 138 ? 12.376 1.983 -8.895 1.00 89.38 138 THR A C 1
ATOM 1106 O O . THR A 1 138 ? 11.274 2.059 -8.353 1.00 89.38 138 THR A O 1
ATOM 1109 N N . PHE A 1 139 ? 13.342 2.869 -8.641 1.00 91.31 139 PHE A N 1
ATOM 1110 C CA . PHE A 1 139 ? 13.185 3.962 -7.683 1.00 91.31 139 PHE A CA 1
ATOM 1111 C C . PHE A 1 139 ? 12.094 4.955 -8.104 1.00 91.31 139 PHE A C 1
ATOM 1113 O O . PHE A 1 139 ? 11.234 5.305 -7.297 1.00 91.31 139 PHE A O 1
ATOM 1120 N N . LEU A 1 140 ? 12.070 5.370 -9.374 1.00 93.25 140 LEU A N 1
ATOM 1121 C CA . LEU A 1 140 ? 11.037 6.268 -9.900 1.00 93.25 140 LEU A CA 1
ATOM 1122 C C . LEU A 1 140 ? 9.638 5.637 -9.836 1.00 93.25 140 LEU A C 1
ATOM 1124 O O . LEU A 1 140 ? 8.679 6.294 -9.425 1.00 93.25 140 LEU A O 1
ATOM 1128 N N . SER A 1 141 ? 9.518 4.353 -10.181 1.00 92.06 141 SER A N 1
ATOM 1129 C CA . SER A 1 141 ? 8.267 3.603 -10.026 1.00 92.06 141 SER A CA 1
ATOM 1130 C C . SER A 1 141 ? 7.830 3.529 -8.565 1.00 92.06 141 SER A C 1
ATOM 1132 O O . SER A 1 141 ? 6.655 3.721 -8.252 1.00 92.06 141 SER A O 1
ATOM 1134 N N . TRP A 1 142 ? 8.772 3.294 -7.652 1.00 92.25 142 TRP A N 1
ATOM 1135 C CA . TRP A 1 142 ? 8.501 3.261 -6.221 1.00 92.25 142 TRP A CA 1
ATOM 1136 C C . TRP A 1 142 ? 8.025 4.617 -5.681 1.00 92.25 142 TRP A C 1
ATOM 1138 O O . TRP A 1 142 ? 7.111 4.655 -4.854 1.00 92.25 142 TRP A O 1
ATOM 1148 N N . LEU A 1 143 ? 8.568 5.735 -6.177 1.00 93.94 143 LEU A N 1
ATOM 1149 C CA . LEU A 1 143 ? 8.082 7.075 -5.830 1.00 93.94 143 LEU A CA 1
ATOM 1150 C C . LEU A 1 143 ? 6.628 7.286 -6.264 1.00 93.94 143 LEU A C 1
ATOM 1152 O O . LEU A 1 143 ? 5.838 7.844 -5.500 1.00 93.94 143 LEU A O 1
ATOM 1156 N N . LEU A 1 144 ? 6.252 6.818 -7.458 1.00 93.62 144 LEU A N 1
ATOM 1157 C CA . LEU A 1 144 ? 4.864 6.887 -7.920 1.00 93.62 144 LEU A CA 1
ATOM 1158 C C . LEU A 1 144 ? 3.943 6.030 -7.054 1.00 93.62 144 LEU A C 1
ATOM 1160 O O . LEU A 1 144 ? 2.925 6.534 -6.583 1.00 93.62 144 LEU A O 1
ATOM 1164 N N . PHE A 1 145 ? 4.328 4.789 -6.749 1.00 93.25 145 PHE A N 1
ATOM 1165 C CA . PHE A 1 145 ? 3.557 3.948 -5.831 1.00 93.25 145 PHE A CA 1
ATOM 1166 C C . PHE A 1 145 ? 3.421 4.584 -4.445 1.00 93.25 145 PHE A C 1
ATOM 1168 O O . PHE A 1 145 ? 2.331 4.589 -3.874 1.00 93.25 145 PHE A O 1
ATOM 1175 N N . SER A 1 146 ? 4.483 5.196 -3.924 1.00 94.50 146 SER A N 1
ATOM 1176 C CA . SER A 1 146 ? 4.449 5.905 -2.641 1.00 94.50 146 SER A CA 1
ATOM 1177 C C . SER A 1 146 ? 3.502 7.105 -2.687 1.00 94.50 146 SER A C 1
ATOM 1179 O O . SER A 1 146 ? 2.658 7.262 -1.808 1.00 94.50 146 SER A O 1
ATOM 1181 N N . LYS A 1 147 ? 3.554 7.916 -3.751 1.00 95.31 147 LYS A N 1
ATOM 1182 C CA . LYS A 1 147 ? 2.619 9.028 -3.984 1.00 95.31 147 LYS A CA 1
ATOM 1183 C C . LYS A 1 147 ? 1.166 8.545 -4.008 1.00 95.31 147 LYS A C 1
ATOM 1185 O O . LYS A 1 147 ? 0.301 9.163 -3.384 1.00 95.31 147 LYS A O 1
ATOM 1190 N N . THR A 1 148 ? 0.885 7.446 -4.703 1.00 95.00 148 THR A N 1
ATOM 1191 C CA . THR A 1 148 ? -0.457 6.852 -4.772 1.00 95.00 148 THR A CA 1
ATOM 1192 C C . THR A 1 148 ? -0.908 6.318 -3.414 1.00 95.00 148 THR A C 1
ATOM 1194 O O . THR A 1 148 ? -2.050 6.558 -3.013 1.00 95.00 148 THR A O 1
ATOM 1197 N N . ALA A 1 149 ? -0.012 5.676 -2.661 1.00 95.56 149 ALA A N 1
ATOM 1198 C CA . ALA A 1 149 ? -0.282 5.217 -1.303 1.00 95.56 149 ALA A CA 1
ATOM 1199 C C . ALA A 1 149 ? -0.624 6.386 -0.366 1.00 95.56 149 ALA A C 1
ATOM 1201 O O . ALA A 1 149 ? -1.634 6.320 0.332 1.00 95.56 149 ALA A O 1
ATOM 1202 N N . ILE A 1 150 ? 0.134 7.488 -0.406 1.00 95.81 150 ILE A N 1
ATOM 1203 C CA . ILE A 1 150 ? -0.126 8.698 0.398 1.00 95.81 150 ILE A CA 1
ATOM 1204 C C . ILE A 1 150 ? -1.518 9.265 0.088 1.00 95.81 150 ILE A C 1
ATOM 1206 O O . ILE A 1 150 ? -2.321 9.475 0.998 1.00 95.81 150 ILE A O 1
ATOM 1210 N N . LYS A 1 151 ? -1.846 9.461 -1.198 1.00 95.19 151 LYS A N 1
ATOM 1211 C CA . LYS A 1 151 ? -3.170 9.961 -1.616 1.00 95.19 151 LYS A CA 1
ATOM 1212 C C . LYS A 1 151 ? -4.305 9.047 -1.149 1.00 95.19 151 LYS A C 1
ATOM 1214 O O . LYS A 1 151 ? -5.345 9.531 -0.708 1.00 95.19 151 LYS A O 1
ATOM 1219 N N . THR A 1 152 ? -4.114 7.734 -1.268 1.00 94.81 152 THR A N 1
ATOM 1220 C CA . THR A 1 152 ? -5.112 6.735 -0.857 1.00 94.81 152 THR A CA 1
ATOM 1221 C C . THR A 1 152 ? -5.288 6.730 0.661 1.00 94.81 152 THR A C 1
ATOM 1223 O O . THR A 1 152 ? -6.414 6.663 1.141 1.00 94.81 152 THR A O 1
ATOM 1226 N N . SER A 1 153 ? -4.195 6.885 1.410 1.00 95.44 153 SER A N 1
ATOM 1227 C CA . SER A 1 153 ? -4.192 6.946 2.877 1.00 95.44 153 SER A CA 1
ATOM 1228 C C . SER A 1 153 ? -4.965 8.149 3.401 1.00 95.44 153 SER A C 1
ATOM 1230 O O . SER A 1 153 ? -5.841 7.987 4.246 1.00 95.44 153 SER A O 1
ATOM 1232 N N . ARG A 1 154 ? -4.691 9.345 2.862 1.00 94.44 154 ARG A N 1
ATOM 1233 C CA . ARG A 1 154 ? -5.398 10.579 3.241 1.00 94.44 154 ARG A CA 1
ATOM 1234 C C . ARG A 1 154 ? -6.891 10.475 2.982 1.00 94.44 154 ARG A C 1
ATOM 1236 O O . ARG A 1 154 ? -7.692 10.745 3.864 1.00 94.44 154 ARG A O 1
ATOM 1243 N N . GLU A 1 155 ? -7.269 9.997 1.800 1.00 92.62 155 GLU A N 1
ATOM 1244 C CA . GLU A 1 155 ? -8.678 9.784 1.461 1.00 92.62 155 GLU A CA 1
ATOM 1245 C C . GLU A 1 155 ? -9.371 8.826 2.426 1.00 92.62 155 GLU A C 1
ATOM 1247 O O . GLU A 1 155 ? -10.499 9.061 2.852 1.00 92.62 155 GLU A O 1
ATOM 1252 N N . TYR A 1 156 ? -8.691 7.734 2.763 1.00 92.25 156 TYR A N 1
ATOM 1253 C CA . TYR A 1 156 ? -9.210 6.740 3.684 1.00 92.25 156 TYR A CA 1
ATOM 1254 C C . TYR A 1 156 ? -9.412 7.332 5.086 1.00 92.25 156 TYR A C 1
ATOM 1256 O O . TYR A 1 156 ? -10.453 7.103 5.701 1.00 92.25 156 TYR A O 1
ATOM 1264 N N . LEU A 1 157 ? -8.453 8.127 5.572 1.00 92.06 157 LEU A N 1
ATOM 1265 C CA . LEU A 1 157 ? -8.542 8.833 6.854 1.00 92.06 157 LEU A CA 1
ATOM 1266 C C . LEU A 1 157 ? -9.675 9.857 6.865 1.00 92.06 157 LEU A C 1
ATOM 1268 O O . LEU A 1 157 ? -10.478 9.850 7.794 1.00 92.06 157 LEU A O 1
ATOM 1272 N N . TYR A 1 158 ? -9.784 10.685 5.823 1.00 91.31 158 TYR A N 1
ATOM 1273 C CA . TYR A 1 158 ? -10.826 11.710 5.718 1.00 91.31 158 TYR A CA 1
ATOM 1274 C C . TYR A 1 158 ? -12.226 11.115 5.585 1.00 91.31 158 TYR A C 1
ATOM 1276 O O . TYR A 1 158 ? -13.185 11.688 6.093 1.00 91.31 158 TYR A O 1
ATOM 1284 N N . HIS A 1 159 ? -12.357 9.935 4.973 1.00 90.12 159 HIS A N 1
ATOM 1285 C CA . HIS A 1 159 ? -13.621 9.207 4.978 1.00 90.12 159 HIS A CA 1
ATOM 1286 C C . HIS A 1 159 ? -14.018 8.734 6.389 1.00 90.12 159 HIS A C 1
ATOM 1288 O O . HIS A 1 159 ? -15.198 8.514 6.653 1.00 90.12 159 HIS A O 1
ATOM 1294 N N . GLY A 1 160 ? -13.062 8.515 7.299 1.00 90.56 160 GLY A N 1
ATOM 1295 C CA . GLY A 1 160 ? -13.318 8.247 8.723 1.00 90.56 160 GLY A CA 1
ATOM 1296 C C . GLY A 1 160 ? -13.989 6.904 9.053 1.00 90.56 160 GLY A C 1
ATOM 1297 O O . GLY A 1 160 ? -14.149 6.558 10.228 1.00 90.56 160 GLY A O 1
ATOM 1298 N N . LEU A 1 161 ? -14.354 6.115 8.040 1.00 92.12 161 LEU A N 1
ATOM 1299 C CA . LEU A 1 161 ? -15.072 4.846 8.180 1.00 92.12 161 LEU A CA 1
ATOM 1300 C C . LEU A 1 161 ? -14.270 3.696 7.566 1.00 92.12 161 LEU A C 1
ATOM 1302 O O . LEU A 1 161 ? -13.554 3.889 6.587 1.00 92.12 161 LEU A O 1
ATOM 1306 N N . LYS A 1 162 ? -14.423 2.492 8.113 1.00 92.62 162 LYS A N 1
ATOM 1307 C CA . LYS A 1 162 ? -13.951 1.216 7.562 1.00 92.62 162 LYS A CA 1
ATOM 1308 C C . LYS A 1 162 ? -15.133 0.288 7.312 1.00 92.62 162 LYS A C 1
ATOM 1310 O O . LYS A 1 162 ? -16.142 0.366 8.020 1.00 92.62 162 LYS A O 1
ATOM 1315 N N . ILE A 1 163 ? -15.029 -0.595 6.323 1.00 92.81 163 ILE A N 1
ATOM 1316 C CA . ILE A 1 163 ? -16.092 -1.568 6.039 1.00 92.81 163 ILE A CA 1
ATOM 1317 C C . ILE A 1 163 ? -15.875 -2.809 6.910 1.00 92.81 163 ILE A C 1
ATOM 1319 O O . ILE A 1 163 ? -14.774 -3.349 6.989 1.00 92.81 163 ILE A O 1
ATOM 1323 N N . CYS A 1 164 ? -16.918 -3.282 7.593 1.00 92.69 164 CYS A N 1
ATOM 1324 C CA . CYS A 1 164 ? -16.858 -4.543 8.326 1.00 92.69 164 CYS A CA 1
ATOM 1325 C C . CYS A 1 164 ? -16.719 -5.720 7.349 1.00 92.69 164 CYS A C 1
ATOM 1327 O O . CYS A 1 164 ? -17.597 -5.957 6.515 1.00 92.69 164 CYS A O 1
ATOM 1329 N N . VAL A 1 165 ? -15.650 -6.506 7.483 1.00 92.25 165 VAL A N 1
ATOM 1330 C CA . VAL A 1 165 ? -15.412 -7.681 6.627 1.00 92.25 165 VAL A CA 1
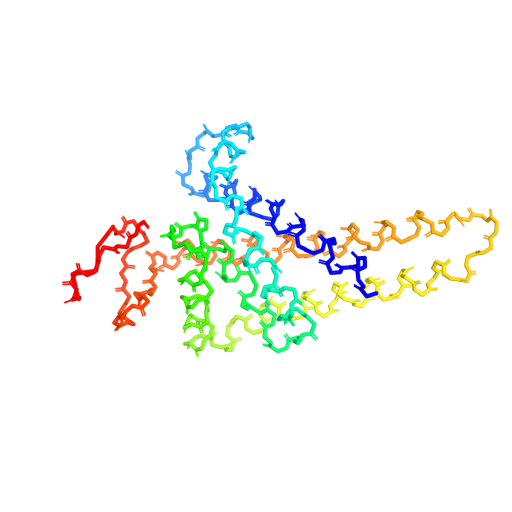ATOM 1331 C C . VAL A 1 165 ? -16.517 -8.738 6.741 1.00 92.25 165 VAL A C 1
ATOM 1333 O O . VAL A 1 165 ? -16.851 -9.362 5.742 1.00 92.25 165 VAL A O 1
ATOM 1336 N N . TYR A 1 166 ? -17.198 -8.850 7.884 1.00 91.19 166 TYR A N 1
ATOM 1337 C CA . TYR A 1 166 ? -18.246 -9.856 8.096 1.00 91.19 166 TYR A CA 1
ATOM 1338 C C . TYR A 1 166 ? -19.633 -9.427 7.598 1.00 91.19 166 TYR A C 1
ATOM 1340 O O . TYR A 1 166 ? -20.295 -10.187 6.903 1.00 91.19 166 TYR A O 1
ATOM 1348 N N . CYS A 1 167 ? -20.083 -8.210 7.930 1.00 92.31 167 CYS A N 1
ATOM 1349 C CA . CYS A 1 167 ? -21.452 -7.757 7.622 1.00 92.31 167 CYS A CA 1
ATOM 1350 C C . CYS A 1 167 ? -21.539 -6.618 6.596 1.00 92.31 167 CYS A C 1
ATOM 1352 O O . CYS A 1 167 ? -22.628 -6.115 6.327 1.00 92.31 167 CYS A O 1
ATOM 1354 N N . SER A 1 168 ? -20.404 -6.175 6.046 1.00 92.06 168 SER A N 1
ATOM 1355 C CA . SER A 1 168 ? -20.305 -5.114 5.028 1.00 92.06 168 SER A CA 1
ATOM 1356 C C . SER A 1 168 ? -20.856 -3.743 5.447 1.00 92.06 168 SER A C 1
ATOM 1358 O O . SER A 1 168 ? -20.998 -2.855 4.610 1.00 92.06 168 SER A O 1
ATOM 1360 N N . LYS A 1 169 ? -21.152 -3.533 6.735 1.00 92.69 169 LYS A N 1
ATOM 1361 C CA . LYS A 1 169 ? -21.570 -2.231 7.266 1.00 92.69 169 LYS A CA 1
ATOM 1362 C C . LYS A 1 169 ? -20.367 -1.330 7.537 1.00 92.69 169 LYS A C 1
ATOM 1364 O O . LYS A 1 169 ? -19.315 -1.807 7.958 1.00 92.69 169 LYS A O 1
ATOM 1369 N N . GLU A 1 170 ? -20.545 -0.029 7.336 1.00 93.00 170 GLU A N 1
ATOM 1370 C CA . GLU A 1 170 ? -19.531 0.981 7.647 1.00 93.00 170 GLU A CA 1
ATOM 1371 C C . GLU A 1 170 ? -19.516 1.315 9.130 1.00 93.00 170 GLU A C 1
ATOM 1373 O O . GLU A 1 170 ? -20.540 1.641 9.725 1.00 93.00 170 GLU A O 1
ATOM 1378 N N . ILE A 1 171 ? -18.332 1.266 9.716 1.00 92.75 171 ILE A N 1
ATOM 1379 C CA . ILE A 1 171 ? -18.075 1.595 11.115 1.00 92.75 171 ILE A CA 1
ATOM 1380 C C . ILE A 1 171 ? -16.944 2.622 11.195 1.00 92.75 171 ILE A C 1
ATOM 1382 O O . ILE A 1 171 ? -16.121 2.682 10.284 1.00 92.75 171 ILE A O 1
ATOM 1386 N N . PRO A 1 172 ? -16.841 3.397 12.283 1.00 90.88 172 PRO A N 1
ATOM 1387 C CA . PRO A 1 172 ? -15.685 4.255 12.517 1.00 90.88 172 PRO A CA 1
ATOM 1388 C C . PRO A 1 172 ? -14.364 3.475 12.454 1.00 90.88 172 PRO A C 1
ATOM 1390 O O . PRO A 1 172 ? -14.275 2.350 12.953 1.00 90.88 172 PRO A O 1
ATOM 1393 N N . ILE A 1 173 ? -13.318 4.081 11.884 1.00 90.38 173 ILE A N 1
ATOM 1394 C CA . ILE A 1 173 ? -11.980 3.463 11.769 1.00 90.38 173 ILE A CA 1
ATOM 1395 C C . ILE A 1 173 ? -11.452 3.006 13.140 1.00 90.38 173 ILE A C 1
ATOM 1397 O O . ILE A 1 173 ? -10.898 1.911 13.260 1.00 90.38 173 ILE A O 1
ATOM 1401 N N . ALA A 1 174 ? -11.710 3.796 14.187 1.00 85.94 174 ALA A N 1
ATOM 1402 C CA . ALA A 1 174 ? -11.298 3.519 15.563 1.00 85.94 174 ALA A CA 1
ATOM 1403 C C . ALA A 1 174 ? -12.095 2.395 16.261 1.00 85.94 174 ALA A C 1
ATOM 1405 O O . ALA A 1 174 ? -11.715 1.961 17.350 1.00 85.94 174 ALA A O 1
ATOM 1406 N N . SER A 1 175 ? -13.204 1.916 15.683 1.00 87.12 175 SER A N 1
ATOM 1407 C CA . SER A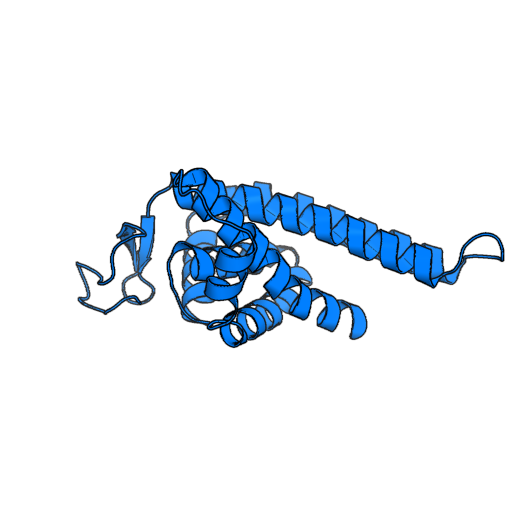 1 175 ? -14.028 0.881 16.315 1.00 87.12 175 SER A CA 1
ATOM 1408 C C . SER A 1 175 ? -13.318 -0.474 16.333 1.00 87.12 175 SER A C 1
ATOM 1410 O O . SER A 1 175 ? -12.935 -1.001 15.288 1.00 87.12 175 SER A O 1
ATOM 1412 N N . LYS A 1 176 ? -13.209 -1.062 17.530 1.00 86.88 176 LYS A N 1
ATOM 1413 C CA . LYS A 1 176 ? -12.651 -2.408 17.767 1.00 86.88 176 LYS A CA 1
ATOM 1414 C C . LYS A 1 176 ? -13.679 -3.539 17.641 1.00 86.88 176 LYS A C 1
ATOM 1416 O O . LYS A 1 176 ? -13.368 -4.717 17.792 1.00 86.88 176 LYS A O 1
ATOM 1421 N N . GLU A 1 177 ? -14.937 -3.187 17.413 1.00 88.94 177 GLU A N 1
ATOM 1422 C CA . GLU A 1 177 ? -16.043 -4.130 17.304 1.00 88.94 177 GLU A CA 1
ATOM 1423 C C . GLU A 1 177 ? -17.089 -3.578 16.338 1.00 88.94 177 GLU A C 1
ATOM 1425 O O . GLU A 1 177 ? -17.330 -2.368 16.274 1.00 88.94 177 GLU A O 1
ATOM 1430 N N . CYS A 1 178 ? -17.725 -4.465 15.579 1.00 89.94 178 CYS A N 1
ATOM 1431 C CA . CYS A 1 178 ? -18.863 -4.094 14.762 1.00 89.94 178 CYS A CA 1
ATOM 1432 C C . CYS A 1 178 ? -20.132 -3.975 15.613 1.00 89.94 178 CYS A C 1
ATOM 1434 O O . CYS A 1 178 ? -20.605 -4.965 16.165 1.00 89.94 178 CYS A O 1
ATOM 1436 N N . ARG A 1 179 ? -20.774 -2.801 15.627 1.00 90.00 179 ARG A N 1
ATOM 1437 C CA . ARG A 1 179 ? -22.038 -2.616 16.366 1.00 90.00 179 ARG A CA 1
ATOM 1438 C C . ARG A 1 179 ? -23.190 -3.511 15.889 1.00 90.00 179 ARG A C 1
ATOM 1440 O O . ARG A 1 179 ? -24.091 -3.776 16.678 1.00 90.00 179 ARG A O 1
ATOM 1447 N N . TRP A 1 180 ? -23.158 -3.959 14.630 1.00 91.44 180 TRP A N 1
ATOM 1448 C CA . TRP A 1 180 ? -24.220 -4.770 14.025 1.00 91.44 180 TRP A CA 1
ATOM 1449 C C . TRP A 1 180 ? -24.003 -6.268 14.210 1.00 91.44 180 TRP A C 1
ATOM 1451 O O . TRP A 1 180 ? -24.886 -6.936 14.728 1.00 91.44 180 TRP A O 1
ATOM 1461 N N . CYS A 1 181 ? -22.845 -6.802 13.807 1.00 91.88 181 CYS A N 1
ATOM 1462 C CA . CYS A 1 181 ? -22.586 -8.243 13.899 1.00 91.88 181 CYS A CA 1
ATOM 1463 C C . CYS A 1 181 ? -21.802 -8.665 15.147 1.00 91.88 181 CYS A C 1
ATOM 1465 O O . CYS A 1 181 ? -21.503 -9.846 15.282 1.00 91.88 181 CYS A O 1
ATOM 1467 N N . LYS A 1 182 ? -21.423 -7.724 16.025 1.00 89.25 182 LYS A N 1
ATOM 1468 C CA . LYS A 1 182 ? -20.647 -7.968 17.259 1.00 89.25 182 LYS A CA 1
ATOM 1469 C C . LYS A 1 182 ? -19.289 -8.647 17.046 1.00 89.25 182 LYS A C 1
ATOM 1471 O O . LYS A 1 182 ? -18.607 -9.012 17.999 1.00 89.25 182 LYS A O 1
ATOM 1476 N N . ALA A 1 183 ? -18.855 -8.786 15.792 1.00 86.62 183 ALA A N 1
ATOM 1477 C CA . ALA A 1 183 ? -17.535 -9.295 15.474 1.00 86.62 183 ALA A CA 1
ATOM 1478 C C . ALA A 1 183 ? -16.475 -8.327 16.006 1.00 86.62 183 ALA A C 1
ATOM 1480 O O . ALA A 1 183 ? -16.550 -7.118 15.757 1.00 86.62 183 ALA A O 1
ATOM 1481 N N . LYS A 1 184 ? -15.478 -8.865 16.712 1.00 81.38 184 LYS A N 1
ATOM 1482 C CA . LYS A 1 184 ? -14.284 -8.114 17.103 1.00 81.38 184 LYS A CA 1
ATOM 1483 C C . LYS A 1 184 ? -13.445 -7.843 15.860 1.00 81.38 184 LYS A C 1
ATOM 1485 O O . LYS A 1 184 ? -13.128 -8.755 15.102 1.00 81.38 184 LYS A O 1
ATOM 1490 N N . LEU A 1 185 ? -13.100 -6.581 15.663 1.00 71.94 185 LEU A N 1
ATOM 1491 C CA . LEU A 1 185 ? -12.301 -6.089 14.549 1.00 71.94 185 LEU A CA 1
ATOM 1492 C C . LEU A 1 185 ? -11.040 -5.530 15.199 1.00 71.94 185 LEU A C 1
ATOM 1494 O O . LEU A 1 185 ? -11.127 -4.547 15.929 1.00 71.94 185 LEU A O 1
ATOM 1498 N N . LYS A 1 186 ? -9.922 -6.247 15.065 1.00 60.41 186 LYS A N 1
ATOM 1499 C CA . LYS A 1 186 ? -8.672 -5.907 15.759 1.00 60.41 186 LYS A CA 1
ATOM 1500 C C . LYS A 1 186 ? -8.198 -4.488 15.447 1.00 60.41 186 LYS A C 1
ATOM 1502 O O . LYS A 1 186 ? -8.391 -4.030 14.300 1.00 60.41 186 LYS A O 1
#

Radius of gyration: 17.33 Å; chains: 1; bounding box: 54×28×43 Å

pLDDT: mean 89.01, std 6.92, range [58.97, 95.81]

Sequence (186 aa):
FIILFIELLFSSILIALVIEYVKEEELFIKTSFRKCVAKVAPRFLDYLVIGFVGSIALFTVLLSPLYFLGLVSNVISGYSSFDAIYEGAKRFHRDFGKYFIRIVPDVILALLIMILFAYASLYSSNSFSPKILFSTGTFLSWLLFSKTAIKTSREYLYHGLKICVYCSKEIPIASKECRWCKAKLK